Protein AF-A0A5S3V631-F1 (afdb_monomer_lite)

Organism: NCBI:txid43654

Secondary structure (DSSP, 8-state):
--GGGTGGGS-----------HHHHHHHHHTT--HHHHHHHHHHHHHHHHHHHHHHHHHHHHHHHHHHHHHHHHHHHHHH-TTSPPPPPPPPPPP---HHHHHTTSEEEEPP--TTTEEE-PPPEEEEETTTTEEEEE-S-EEPPHHHHHHHHHHHHHHHHHHHHHH-EEEETTEEEESSHHHHHHHT-

Structure (mmCIF, N/CA/C/O backbone):
data_AF-A0A5S3V631-F1
#
_entry.id   AF-A0A5S3V631-F1
#
loop_
_atom_site.group_PDB
_atom_site.id
_atom_site.type_symbol
_atom_site.label_atom_id
_atom_site.label_alt_id
_atom_site.label_comp_id
_atom_site.label_asym_id
_atom_site.label_entity_id
_atom_site.label_seq_id
_atom_site.pdbx_PDB_ins_code
_atom_site.Cartn_x
_atom_site.Cartn_y
_atom_site.Cartn_z
_atom_site.occupancy
_atom_site.B_iso_or_equiv
_atom_site.auth_seq_id
_atom_site.auth_comp_id
_atom_site.auth_asym_id
_atom_site.auth_atom_id
_atom_site.pdbx_PDB_model_num
ATOM 1 N N . MET A 1 1 ? 46.384 35.156 8.968 1.00 44.69 1 MET A N 1
ATOM 2 C CA . MET A 1 1 ? 45.445 34.028 8.832 1.00 44.69 1 MET A CA 1
ATOM 3 C C . MET A 1 1 ? 46.100 32.838 9.489 1.00 44.69 1 MET A C 1
ATOM 5 O O . MET A 1 1 ? 47.142 32.399 9.022 1.00 44.69 1 MET A O 1
ATOM 9 N N . THR A 1 2 ? 45.606 32.463 10.662 1.00 45.22 2 THR A N 1
ATOM 10 C CA . THR A 1 2 ? 46.133 31.349 11.451 1.00 45.22 2 THR A CA 1
ATOM 11 C C . THR A 1 2 ? 45.646 30.030 10.861 1.00 45.22 2 THR A C 1
ATOM 13 O O . THR A 1 2 ? 44.565 29.954 10.282 1.00 45.22 2 THR A O 1
ATOM 16 N N . GLN A 1 3 ? 46.473 28.999 11.001 1.00 50.84 3 GLN A N 1
ATOM 17 C CA . GLN A 1 3 ? 46.284 27.643 10.477 1.00 50.84 3 GLN A CA 1
ATOM 18 C C . GLN A 1 3 ? 44.959 26.991 10.937 1.00 50.84 3 GLN A C 1
ATOM 20 O O . GLN A 1 3 ? 44.434 26.124 10.250 1.00 50.84 3 GLN A O 1
ATOM 25 N N . GLU A 1 4 ? 44.357 27.499 12.017 1.00 52.41 4 GLU A N 1
ATOM 26 C CA . GLU A 1 4 ? 43.028 27.121 12.526 1.00 52.41 4 GLU A CA 1
ATOM 27 C C . GLU A 1 4 ? 41.856 27.531 11.616 1.00 52.41 4 GLU A C 1
ATOM 29 O O . GLU A 1 4 ? 40.762 26.994 11.746 1.00 52.41 4 GLU A O 1
ATOM 34 N N . GLN A 1 5 ? 42.049 28.463 10.675 1.00 47.41 5 GLN A N 1
ATOM 35 C CA . GLN A 1 5 ? 40.988 28.873 9.742 1.00 47.41 5 GLN A CA 1
ATOM 36 C C . GLN A 1 5 ? 40.898 27.978 8.495 1.00 47.41 5 GLN A C 1
ATOM 38 O O . GLN A 1 5 ? 39.965 28.131 7.712 1.00 47.41 5 GLN A O 1
ATOM 43 N N . ILE A 1 6 ? 41.844 27.050 8.305 1.00 49.56 6 ILE A N 1
ATOM 44 C CA . ILE A 1 6 ? 41.872 26.136 7.150 1.00 49.56 6 ILE A CA 1
ATOM 45 C C . ILE A 1 6 ? 41.209 24.786 7.490 1.00 49.56 6 ILE A C 1
ATOM 47 O O . ILE A 1 6 ? 40.642 24.149 6.608 1.00 49.56 6 ILE A O 1
ATOM 51 N N . GLU A 1 7 ? 41.176 24.377 8.763 1.00 46.28 7 GLU A N 1
ATOM 52 C CA . GLU A 1 7 ? 40.581 23.092 9.183 1.00 46.28 7 GLU A CA 1
ATOM 53 C C . GLU A 1 7 ? 39.049 23.121 9.339 1.00 46.28 7 GLU A C 1
ATOM 55 O O . GLU A 1 7 ? 38.418 22.069 9.411 1.00 46.28 7 GLU A O 1
ATOM 60 N N . ALA A 1 8 ? 38.416 24.298 9.323 1.00 41.84 8 ALA A N 1
ATOM 61 C CA . ALA A 1 8 ? 36.963 24.428 9.476 1.00 41.84 8 ALA A CA 1
ATOM 62 C C . ALA A 1 8 ? 36.159 24.262 8.168 1.00 41.84 8 ALA A C 1
ATOM 64 O O . ALA A 1 8 ? 34.934 24.332 8.201 1.00 41.84 8 ALA A O 1
ATOM 65 N N . VAL A 1 9 ? 36.818 24.058 7.019 1.00 46.59 9 VAL A N 1
ATOM 66 C CA . VAL A 1 9 ? 36.159 24.012 5.693 1.00 46.59 9 VAL A CA 1
ATOM 67 C C . VAL A 1 9 ? 35.980 22.578 5.160 1.00 46.59 9 VAL A C 1
ATOM 69 O O . VAL A 1 9 ? 35.339 22.385 4.136 1.00 46.59 9 VAL A O 1
ATOM 72 N N . ILE A 1 10 ? 36.507 21.550 5.841 1.00 48.25 10 ILE A N 1
ATOM 73 C CA . ILE A 1 10 ? 36.592 20.185 5.273 1.00 48.25 10 ILE A CA 1
ATOM 74 C C . ILE A 1 10 ? 35.549 19.201 5.847 1.00 48.25 10 ILE A C 1
ATOM 76 O O . ILE A 1 10 ? 35.359 18.133 5.283 1.00 48.25 10 ILE A O 1
ATOM 80 N N . ASN A 1 11 ? 34.798 19.553 6.896 1.00 47.06 11 ASN A N 1
ATOM 81 C CA . ASN A 1 11 ? 33.836 18.626 7.525 1.00 47.06 11 ASN A CA 1
ATOM 82 C C . ASN A 1 11 ? 32.363 18.838 7.137 1.00 47.06 11 ASN A C 1
ATOM 84 O O . ASN A 1 11 ? 31.486 18.309 7.813 1.00 47.06 11 ASN A O 1
ATOM 88 N N . ASP A 1 12 ? 32.081 19.568 6.058 1.00 45.75 12 ASP A N 1
ATOM 89 C CA . ASP A 1 12 ? 30.721 19.688 5.508 1.00 45.75 12 ASP A CA 1
ATOM 90 C C . ASP A 1 12 ? 30.488 18.652 4.389 1.00 45.75 12 ASP A C 1
ATOM 92 O O . ASP A 1 12 ? 29.903 18.941 3.346 1.00 45.75 12 ASP A O 1
ATOM 96 N N . GLU A 1 13 ? 30.991 17.423 4.580 1.00 45.97 13 GLU A N 1
ATOM 97 C CA . GLU A 1 13 ? 30.418 16.283 3.865 1.00 45.97 13 GLU A CA 1
ATOM 98 C C . GLU A 1 13 ? 28.970 16.161 4.352 1.00 45.97 13 GLU A C 1
ATOM 100 O O . GLU A 1 13 ? 28.758 15.968 5.556 1.00 45.97 13 GLU A O 1
ATOM 105 N N . PRO A 1 14 ? 27.956 16.286 3.473 1.00 41.69 14 PRO A N 1
ATOM 106 C CA . PRO A 1 14 ? 26.590 16.037 3.887 1.00 41.69 14 PRO A CA 1
ATOM 107 C C . PRO A 1 14 ? 26.561 14.607 4.410 1.00 41.69 14 PRO A C 1
ATOM 109 O O . PRO A 1 14 ? 26.836 13.671 3.658 1.00 41.69 14 PRO A O 1
ATOM 112 N N . ALA A 1 15 ? 26.286 14.444 5.707 1.00 47.84 15 ALA A N 1
ATOM 113 C CA . ALA A 1 15 ? 26.089 13.134 6.296 1.00 47.84 15 ALA A CA 1
ATOM 114 C C . ALA A 1 15 ? 25.113 12.387 5.386 1.00 47.84 15 ALA A C 1
ATOM 116 O O . ALA A 1 15 ? 23.966 12.818 5.248 1.00 47.84 15 ALA A O 1
ATOM 117 N N . LEU A 1 16 ? 25.600 11.336 4.713 1.00 46.41 16 LEU A N 1
ATOM 118 C CA . LEU A 1 16 ? 24.784 10.434 3.910 1.00 46.41 16 LEU A CA 1
ATOM 119 C C . LEU A 1 16 ? 23.656 9.986 4.826 1.00 46.41 16 LEU A C 1
ATOM 121 O O . LEU A 1 16 ? 23.876 9.183 5.737 1.00 46.41 16 LEU A O 1
ATOM 125 N N . GLN A 1 17 ? 22.479 10.593 4.659 1.00 58.38 17 GLN A N 1
ATOM 126 C CA . GLN A 1 17 ? 21.343 10.233 5.480 1.00 58.38 17 GLN A CA 1
ATOM 127 C C . GLN A 1 17 ? 21.132 8.737 5.267 1.00 58.38 17 GLN A C 1
ATOM 129 O O . GLN A 1 17 ? 21.134 8.291 4.115 1.00 58.38 17 GLN A O 1
ATOM 134 N N . PRO A 1 18 ? 21.045 7.945 6.348 1.00 71.75 18 PRO A N 1
ATOM 135 C CA . PRO A 1 18 ? 20.894 6.512 6.210 1.00 71.75 18 PRO A CA 1
ATOM 136 C C . PRO A 1 18 ? 19.647 6.252 5.370 1.00 71.75 18 PRO A C 1
ATOM 138 O O . PRO A 1 18 ? 18.554 6.707 5.711 1.00 71.75 18 PRO A O 1
ATOM 141 N N . VAL A 1 19 ? 19.839 5.567 4.244 1.00 84.81 19 VAL A N 1
ATOM 142 C CA . VAL A 1 19 ? 18.759 5.191 3.338 1.00 84.81 19 VAL A CA 1
ATOM 143 C C . VAL A 1 19 ? 17.806 4.290 4.110 1.00 84.81 19 VAL A C 1
ATOM 145 O O . VAL A 1 19 ? 18.171 3.179 4.490 1.00 84.81 19 VAL A O 1
ATOM 148 N N . VAL A 1 20 ? 16.598 4.786 4.371 1.00 91.19 20 VAL A N 1
ATOM 149 C CA . VAL A 1 20 ? 15.561 4.012 5.051 1.00 91.19 20 VAL A CA 1
ATOM 150 C C . VAL A 1 20 ? 14.898 3.109 4.024 1.00 91.19 20 VAL A C 1
ATOM 152 O O . VAL A 1 20 ? 14.422 3.566 2.989 1.00 91.19 20 VAL A O 1
ATOM 155 N N . THR A 1 21 ? 14.859 1.817 4.313 1.00 93.81 21 THR A N 1
ATOM 156 C CA . THR A 1 21 ? 14.255 0.796 3.458 1.00 93.81 21 THR A CA 1
ATOM 157 C C . THR A 1 21 ? 13.073 0.129 4.156 1.00 93.81 21 THR A C 1
ATOM 159 O O . THR A 1 21 ? 12.919 0.198 5.376 1.00 93.81 21 THR A O 1
ATOM 162 N N . TYR A 1 22 ? 12.259 -0.618 3.406 1.00 95.19 22 TYR A N 1
ATOM 163 C CA . TYR A 1 22 ? 11.193 -1.441 3.994 1.00 95.19 22 TYR A CA 1
ATOM 164 C C . TYR A 1 22 ? 11.709 -2.455 5.033 1.00 95.19 22 TYR A C 1
ATOM 166 O O . TYR A 1 22 ? 10.976 -2.832 5.947 1.00 95.19 22 TYR A O 1
ATOM 174 N N . GLN A 1 23 ? 12.980 -2.867 4.952 1.00 94.31 23 GLN A N 1
ATOM 175 C CA . GLN A 1 23 ? 13.585 -3.743 5.959 1.00 94.31 23 GLN A CA 1
ATOM 176 C C . GLN A 1 23 ? 13.728 -3.040 7.319 1.00 94.31 23 GLN A C 1
ATOM 178 O O . GLN A 1 23 ? 13.531 -3.662 8.367 1.00 94.31 23 GLN A O 1
ATOM 183 N N . ASP A 1 24 ? 14.016 -1.740 7.318 1.00 94.19 24 ASP A N 1
ATOM 184 C CA . ASP A 1 24 ? 14.100 -0.930 8.535 1.00 94.19 24 ASP A CA 1
ATOM 185 C C . ASP A 1 24 ? 12.718 -0.746 9.165 1.00 94.19 24 ASP A C 1
ATOM 187 O O . ASP A 1 24 ? 12.566 -0.842 10.386 1.00 94.19 24 ASP A O 1
ATOM 191 N N . VAL A 1 25 ? 11.687 -0.574 8.331 1.00 95.75 25 VAL A N 1
ATOM 192 C CA . VAL A 1 25 ? 10.284 -0.535 8.769 1.00 95.75 25 VAL A CA 1
ATOM 193 C C . VAL A 1 25 ? 9.895 -1.859 9.428 1.00 95.75 25 VAL A C 1
ATOM 195 O O . VAL A 1 25 ? 9.418 -1.861 10.564 1.00 95.75 25 VAL A O 1
ATOM 198 N N . HIS A 1 26 ? 10.177 -2.997 8.784 1.00 95.19 26 HIS A N 1
ATOM 199 C CA . HIS A 1 26 ? 9.940 -4.320 9.370 1.00 95.19 26 HIS A CA 1
ATOM 200 C C . HIS A 1 26 ? 10.687 -4.524 10.687 1.00 95.19 26 HIS A C 1
ATOM 202 O O . HIS A 1 26 ? 10.128 -5.081 11.631 1.00 95.19 26 HIS A O 1
ATOM 208 N N . THR A 1 27 ? 11.924 -4.038 10.780 1.00 95.50 27 THR A N 1
ATOM 209 C CA . THR A 1 27 ? 12.709 -4.102 12.016 1.00 95.50 27 THR A CA 1
ATOM 210 C C . THR A 1 27 ? 12.035 -3.300 13.129 1.00 95.50 27 THR A C 1
ATOM 212 O O . THR A 1 27 ? 11.877 -3.806 14.240 1.00 95.50 27 THR A O 1
ATOM 215 N N . LYS A 1 28 ? 11.547 -2.086 12.842 1.00 95.62 28 LYS A N 1
ATOM 216 C CA . LYS A 1 28 ? 10.808 -1.274 13.823 1.00 95.62 28 LYS A CA 1
ATOM 217 C C . LYS A 1 28 ? 9.492 -1.925 14.258 1.00 95.62 28 LYS A C 1
ATOM 219 O O . LYS A 1 28 ? 9.178 -1.902 15.449 1.00 95.62 28 LYS A O 1
ATOM 224 N N . ILE A 1 29 ? 8.758 -2.539 13.328 1.00 94.06 29 ILE A N 1
ATOM 225 C CA . ILE A 1 29 ? 7.538 -3.306 13.628 1.00 94.06 29 ILE A CA 1
ATOM 226 C C . ILE A 1 29 ? 7.870 -4.492 14.545 1.00 94.06 29 ILE A C 1
ATOM 228 O O . ILE A 1 29 ? 7.239 -4.664 15.588 1.00 94.06 29 ILE A O 1
ATOM 232 N N . ALA A 1 30 ? 8.891 -5.283 14.203 1.00 94.75 30 ALA A N 1
ATOM 233 C CA . ALA A 1 30 ? 9.310 -6.450 14.978 1.00 94.75 30 ALA A CA 1
ATOM 234 C C . ALA A 1 30 ? 9.754 -6.078 16.403 1.00 94.75 30 ALA A C 1
ATOM 236 O O . ALA A 1 30 ? 9.450 -6.791 17.362 1.00 94.75 30 ALA A O 1
ATOM 237 N N . LEU A 1 31 ? 10.419 -4.930 16.548 1.00 96.69 31 LEU A N 1
ATOM 238 C CA . LEU A 1 31 ? 10.845 -4.366 17.829 1.00 96.69 31 LEU A CA 1
ATOM 239 C C . LEU A 1 31 ? 9.733 -3.599 18.569 1.00 96.69 31 LEU A C 1
ATOM 241 O O . LEU A 1 31 ? 9.980 -3.082 19.657 1.00 96.69 31 LEU A O 1
ATOM 245 N N . ARG A 1 32 ? 8.506 -3.556 18.028 1.00 94.44 32 ARG A N 1
ATOM 246 C CA . ARG A 1 32 ? 7.321 -2.922 18.638 1.00 94.44 32 ARG A CA 1
ATOM 247 C C . ARG A 1 32 ? 7.527 -1.444 18.982 1.00 94.44 32 ARG A C 1
ATOM 249 O O . ARG A 1 32 ? 7.095 -0.979 20.038 1.00 94.44 32 ARG A O 1
ATOM 256 N N . HIS A 1 33 ? 8.195 -0.706 18.099 1.00 95.69 33 HIS A N 1
ATOM 257 C CA . HIS A 1 33 ? 8.318 0.744 18.245 1.00 95.69 33 HIS A CA 1
ATOM 258 C C . HIS A 1 33 ? 6.940 1.433 18.246 1.00 95.69 33 HIS A C 1
ATOM 260 O O . HIS A 1 33 ? 5.969 0.876 17.729 1.00 95.69 33 HIS A O 1
ATOM 266 N N . PRO A 1 34 ? 6.837 2.660 18.794 1.00 96.69 34 PRO A N 1
ATOM 267 C CA . PRO A 1 34 ? 5.626 3.464 18.677 1.00 96.69 34 PRO A CA 1
ATOM 268 C C . PRO A 1 34 ? 5.201 3.638 17.215 1.00 96.69 34 PRO A C 1
ATOM 270 O O . PRO A 1 34 ? 6.050 3.874 16.3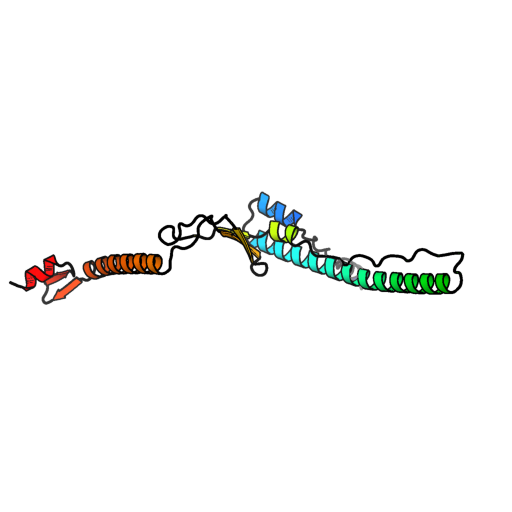53 1.00 96.69 34 PRO A O 1
ATOM 273 N N . GLN A 1 35 ? 3.891 3.599 16.954 1.00 92.25 35 GLN A N 1
ATOM 274 C CA . GLN A 1 35 ? 3.342 3.664 15.594 1.00 92.25 35 GLN A CA 1
ATOM 275 C C . GLN A 1 35 ? 3.820 4.899 14.821 1.00 92.25 35 GLN A C 1
ATOM 277 O O . GLN A 1 35 ? 4.149 4.795 13.647 1.00 92.25 35 GLN A O 1
ATOM 282 N N . THR A 1 36 ? 3.958 6.049 15.487 1.00 94.88 36 THR A N 1
ATOM 283 C CA . THR A 1 36 ? 4.499 7.274 14.879 1.00 94.88 36 THR A CA 1
ATOM 284 C C . THR A 1 36 ? 5.887 7.057 14.269 1.00 94.88 36 THR A C 1
ATOM 286 O O . THR A 1 36 ? 6.113 7.451 13.132 1.00 94.88 36 THR A O 1
ATOM 289 N N . GLN A 1 37 ? 6.786 6.350 14.963 1.00 95.50 37 GLN A N 1
ATOM 290 C CA . GLN A 1 37 ? 8.138 6.067 14.458 1.00 95.50 37 GLN A CA 1
ATOM 291 C C . GLN A 1 37 ? 8.135 5.051 13.309 1.00 95.50 37 GLN A C 1
ATOM 293 O O . GLN A 1 37 ? 9.026 5.071 12.461 1.00 95.50 37 GLN A O 1
ATOM 298 N N . ILE A 1 38 ? 7.168 4.128 13.302 1.00 95.38 38 ILE A N 1
ATOM 299 C CA . ILE A 1 38 ? 6.980 3.170 12.206 1.00 95.38 38 ILE A CA 1
ATOM 300 C C . ILE A 1 38 ? 6.479 3.914 10.964 1.00 95.38 38 ILE A C 1
ATOM 302 O O . ILE A 1 38 ? 7.037 3.724 9.888 1.00 95.38 38 ILE A O 1
ATOM 306 N N . ASN A 1 39 ? 5.498 4.805 11.125 1.00 94.56 39 ASN A N 1
ATOM 307 C CA . ASN A 1 39 ? 4.933 5.601 10.036 1.00 94.56 39 ASN A CA 1
ATOM 308 C C . ASN A 1 39 ? 5.973 6.561 9.441 1.00 94.56 39 ASN A C 1
ATOM 310 O O . ASN A 1 39 ? 6.090 6.646 8.225 1.00 94.56 39 ASN A O 1
ATOM 314 N N . GLU A 1 40 ? 6.782 7.228 10.270 1.00 94.69 40 GLU A N 1
ATOM 315 C CA . GLU A 1 40 ? 7.899 8.062 9.799 1.00 94.69 40 GLU A CA 1
ATOM 316 C C . GLU A 1 40 ? 8.893 7.260 8.948 1.00 94.69 40 GLU A C 1
ATOM 318 O O . GLU A 1 40 ? 9.284 7.695 7.864 1.00 94.69 40 GLU A O 1
ATOM 323 N N . ALA A 1 41 ? 9.271 6.062 9.408 1.00 95.50 41 ALA A N 1
ATOM 324 C CA . ALA A 1 41 ? 10.167 5.187 8.659 1.00 95.50 41 ALA A CA 1
ATOM 325 C C . ALA A 1 41 ? 9.531 4.678 7.357 1.00 95.50 41 ALA A C 1
ATOM 327 O O . ALA A 1 41 ? 10.217 4.588 6.342 1.00 95.50 41 ALA A O 1
ATOM 328 N N . LEU A 1 42 ? 8.231 4.368 7.370 1.00 96.12 42 LEU A N 1
ATOM 329 C CA . LEU A 1 42 ? 7.496 3.942 6.181 1.00 96.12 42 LEU A CA 1
ATOM 330 C C . LEU A 1 42 ? 7.437 5.055 5.133 1.00 96.12 42 LEU A C 1
ATOM 332 O O . LEU A 1 42 ? 7.747 4.807 3.972 1.00 96.12 42 LEU A O 1
ATOM 336 N N . THR A 1 43 ? 7.124 6.285 5.536 1.00 95.88 43 THR A N 1
ATOM 337 C CA . THR A 1 43 ? 7.128 7.447 4.638 1.00 95.88 43 THR A CA 1
ATOM 338 C C . THR A 1 43 ? 8.514 7.685 4.038 1.00 95.88 43 THR A C 1
ATOM 340 O O . THR A 1 43 ? 8.628 7.921 2.837 1.00 95.88 43 THR A O 1
ATOM 343 N N . ALA A 1 44 ? 9.578 7.569 4.840 1.00 95.00 44 ALA A N 1
ATOM 344 C CA . ALA A 1 44 ? 10.949 7.693 4.346 1.00 95.00 44 ALA A CA 1
ATOM 345 C C . ALA A 1 44 ? 11.316 6.578 3.348 1.00 95.00 44 ALA A C 1
ATOM 347 O O . ALA A 1 44 ? 11.915 6.858 2.311 1.00 95.00 44 ALA A O 1
ATOM 348 N N . ALA A 1 45 ? 10.911 5.332 3.618 1.00 95.50 45 ALA A N 1
ATOM 349 C CA . ALA A 1 45 ? 11.127 4.208 2.708 1.00 95.50 45 ALA A CA 1
ATOM 350 C C . ALA A 1 45 ? 10.370 4.370 1.380 1.00 95.50 45 ALA A C 1
ATOM 352 O O . ALA A 1 45 ? 10.929 4.087 0.322 1.00 95.50 45 ALA A O 1
ATOM 353 N N . ILE A 1 46 ? 9.130 4.868 1.423 1.00 95.56 46 ILE A N 1
ATOM 354 C CA . ILE A 1 46 ? 8.329 5.171 0.227 1.00 95.56 46 ILE A CA 1
ATOM 355 C C . ILE A 1 46 ? 8.980 6.286 -0.595 1.00 95.56 46 ILE A C 1
ATOM 357 O O . ILE A 1 46 ? 9.072 6.170 -1.814 1.00 95.56 46 ILE A O 1
ATOM 361 N N . ALA A 1 47 ? 9.462 7.349 0.055 1.00 94.50 47 ALA A N 1
ATOM 362 C CA . ALA A 1 47 ? 10.157 8.434 -0.631 1.00 94.50 47 ALA A CA 1
ATOM 363 C C . ALA A 1 47 ? 11.433 7.934 -1.325 1.00 94.50 47 ALA A C 1
ATOM 365 O O . ALA A 1 47 ? 11.684 8.277 -2.478 1.00 94.50 47 ALA A O 1
ATOM 366 N N . HIS A 1 48 ? 12.206 7.076 -0.654 1.00 93.38 48 HIS A N 1
ATOM 367 C CA . HIS A 1 48 ? 13.392 6.473 -1.250 1.00 93.38 48 HIS A CA 1
ATOM 368 C C . HIS A 1 48 ? 13.057 5.562 -2.442 1.00 93.38 48 HIS A C 1
ATOM 370 O O . HIS A 1 48 ? 13.717 5.648 -3.476 1.00 93.38 48 HIS A O 1
ATOM 376 N N . GLU A 1 49 ? 12.023 4.722 -2.327 1.00 94.81 49 GLU A N 1
ATOM 377 C CA . GLU A 1 49 ? 11.529 3.906 -3.442 1.00 94.81 49 GLU A CA 1
ATOM 378 C C . GLU A 1 49 ? 11.113 4.774 -4.632 1.00 94.81 49 GLU A C 1
ATOM 380 O O . GLU A 1 49 ? 11.440 4.432 -5.765 1.00 94.81 49 GLU A O 1
ATOM 385 N N . GLN A 1 50 ? 10.443 5.904 -4.384 1.00 94.88 50 GLN A N 1
ATOM 386 C CA . GLN A 1 50 ? 10.037 6.820 -5.445 1.00 94.88 50 GLN A CA 1
ATOM 387 C C . GLN A 1 50 ? 11.246 7.420 -6.165 1.00 94.88 50 GLN A C 1
ATOM 389 O O . GLN A 1 50 ? 11.287 7.389 -7.388 1.00 94.88 50 GLN A O 1
ATOM 394 N N . THR A 1 51 ? 12.261 7.889 -5.434 1.00 94.62 51 THR A N 1
ATOM 395 C CA . THR A 1 51 ? 13.503 8.378 -6.056 1.00 94.62 51 THR A CA 1
ATOM 396 C C . THR A 1 51 ? 14.184 7.287 -6.881 1.00 94.62 51 THR A C 1
ATOM 398 O O . THR A 1 51 ? 14.560 7.529 -8.023 1.00 94.62 51 THR A O 1
ATOM 401 N N . ALA A 1 52 ? 14.298 6.069 -6.343 1.00 93.50 52 ALA A N 1
ATOM 402 C CA . ALA A 1 52 ? 14.902 4.953 -7.067 1.00 93.50 52 ALA A CA 1
ATOM 403 C C . ALA A 1 52 ? 14.107 4.575 -8.330 1.00 93.50 52 ALA A C 1
ATOM 405 O O . ALA A 1 52 ? 14.700 4.223 -9.349 1.00 93.50 52 ALA A O 1
ATOM 406 N N . PHE A 1 53 ? 12.775 4.655 -8.273 1.00 95.88 53 PHE A N 1
ATOM 407 C CA . PHE A 1 53 ? 11.903 4.454 -9.425 1.00 95.88 53 PHE A CA 1
ATOM 408 C C . PHE A 1 53 ? 12.090 5.550 -10.476 1.00 95.88 53 PHE A C 1
ATOM 410 O O . PHE A 1 53 ? 12.241 5.225 -11.649 1.00 95.88 53 PHE A O 1
ATOM 417 N N . ASP A 1 54 ? 12.120 6.820 -10.072 1.00 96.00 54 ASP A N 1
ATOM 418 C CA . ASP A 1 54 ? 12.287 7.951 -10.989 1.00 96.00 54 ASP A CA 1
ATOM 419 C C . ASP A 1 54 ? 13.640 7.866 -11.719 1.00 96.00 54 ASP A C 1
ATOM 421 O O . ASP A 1 54 ? 13.698 8.025 -12.941 1.00 96.00 54 ASP A O 1
ATOM 425 N N . ASP A 1 55 ? 14.711 7.519 -10.997 1.00 95.81 55 ASP A N 1
ATOM 426 C CA . ASP A 1 55 ? 16.042 7.282 -11.568 1.00 95.81 55 ASP A CA 1
ATOM 427 C C . ASP A 1 55 ? 16.043 6.081 -12.530 1.00 95.81 55 ASP A C 1
ATOM 429 O O . ASP A 1 55 ? 16.594 6.148 -13.633 1.00 95.81 55 ASP A O 1
ATOM 433 N N . ALA A 1 56 ? 15.408 4.970 -12.141 1.00 95.62 56 ALA A N 1
ATOM 434 C CA . ALA A 1 56 ? 15.282 3.789 -12.993 1.00 95.62 56 ALA A CA 1
ATOM 435 C C . ALA A 1 56 ? 14.473 4.087 -14.262 1.00 95.62 56 ALA A C 1
ATOM 437 O O . ALA A 1 56 ? 14.856 3.656 -15.348 1.00 95.62 56 ALA A O 1
ATOM 438 N N . HIS A 1 57 ? 13.390 4.855 -14.147 1.00 97.44 57 HIS A N 1
ATOM 439 C CA . HIS A 1 57 ? 12.551 5.254 -15.269 1.00 97.44 57 HIS A CA 1
ATOM 440 C C . HIS A 1 57 ? 13.298 6.204 -16.212 1.00 97.44 57 HIS A C 1
ATOM 442 O O . HIS A 1 57 ? 13.258 6.021 -17.426 1.00 97.44 57 HIS A O 1
ATOM 448 N N . ALA A 1 58 ? 14.043 7.180 -15.683 1.00 96.62 58 ALA A N 1
ATOM 449 C CA . ALA A 1 58 ? 14.884 8.056 -16.497 1.00 96.62 58 ALA A CA 1
ATOM 450 C C . ALA A 1 58 ? 15.922 7.261 -17.310 1.00 96.62 58 ALA A C 1
ATOM 452 O O . ALA A 1 58 ? 16.103 7.513 -18.502 1.00 96.62 58 ALA A O 1
ATOM 453 N N . ASN A 1 59 ? 16.552 6.258 -16.693 1.00 96.88 59 ASN A N 1
ATOM 454 C CA . ASN A 1 59 ? 17.480 5.365 -17.385 1.00 96.88 59 ASN A CA 1
ATOM 455 C C . ASN A 1 59 ? 16.776 4.477 -18.422 1.00 96.88 59 ASN A C 1
ATOM 457 O O . ASN A 1 59 ? 17.286 4.319 -19.530 1.00 96.88 59 ASN A O 1
ATOM 461 N N . TRP A 1 60 ? 15.592 3.952 -18.103 1.00 97.81 60 TRP A N 1
ATOM 462 C CA . TRP A 1 60 ? 14.786 3.144 -19.021 1.00 97.81 60 TRP A CA 1
ATOM 463 C C . TRP A 1 60 ? 14.392 3.914 -20.290 1.00 97.81 60 TRP A C 1
ATOM 465 O O . TRP A 1 60 ? 14.446 3.356 -21.384 1.00 97.81 60 TRP A O 1
ATOM 475 N N . VAL A 1 61 ? 14.067 5.207 -20.180 1.00 97.25 61 VAL A N 1
ATOM 476 C CA . VAL A 1 61 ? 13.784 6.061 -21.350 1.00 97.25 61 VAL A CA 1
ATOM 477 C C . VAL A 1 61 ? 14.999 6.149 -22.280 1.00 97.25 61 VAL A C 1
ATOM 479 O O . VAL A 1 61 ? 14.854 6.027 -23.497 1.00 97.25 61 VAL A O 1
ATOM 482 N N . ILE A 1 62 ? 16.200 6.319 -21.719 1.00 96.69 62 ILE A N 1
ATOM 483 C CA . ILE A 1 62 ? 17.451 6.376 -22.491 1.00 96.69 62 ILE A CA 1
ATOM 484 C C . ILE A 1 62 ? 17.732 5.025 -23.162 1.00 96.69 62 ILE A C 1
ATOM 486 O O . ILE A 1 62 ? 18.101 4.975 -24.336 1.00 96.69 62 ILE A O 1
ATOM 490 N N . GLU A 1 63 ? 17.545 3.922 -22.436 1.00 96.81 63 GLU A N 1
ATOM 491 C CA . GLU A 1 63 ? 17.747 2.570 -22.963 1.00 96.81 63 GLU A CA 1
ATOM 492 C C . GLU A 1 63 ? 16.759 2.249 -24.095 1.00 96.81 63 GLU A C 1
ATOM 494 O O . GLU A 1 63 ? 17.165 1.732 -25.136 1.00 96.81 63 GLU A O 1
ATOM 499 N N . CYS A 1 64 ? 15.486 2.634 -23.949 1.00 96.44 64 CYS A N 1
ATOM 500 C CA . CYS A 1 64 ? 14.479 2.521 -25.005 1.00 96.44 64 CYS A CA 1
ATOM 501 C C . CYS A 1 64 ? 14.912 3.227 -26.294 1.00 96.44 64 CYS A C 1
ATOM 503 O O . CYS A 1 64 ? 14.782 2.653 -27.375 1.00 96.44 64 CYS A O 1
ATOM 505 N N . GLU A 1 65 ? 15.447 4.448 -26.202 1.00 96.75 65 GLU A N 1
ATOM 506 C CA . GLU A 1 65 ? 15.925 5.187 -27.375 1.00 96.75 65 GLU A CA 1
ATOM 507 C C . GLU A 1 65 ? 17.085 4.455 -28.068 1.00 96.75 65 GLU A C 1
ATOM 509 O O . GLU A 1 65 ? 17.092 4.302 -29.292 1.00 96.75 65 GLU A O 1
ATOM 514 N N . GLN A 1 66 ? 18.044 3.946 -27.293 1.00 96.50 66 GLN A N 1
ATOM 515 C CA . GLN A 1 66 ? 19.184 3.197 -27.827 1.00 96.50 66 GLN A CA 1
ATOM 516 C C . GLN A 1 66 ? 18.750 1.895 -28.506 1.00 96.50 66 GLN A C 1
ATOM 518 O O . GLN A 1 66 ? 19.220 1.575 -29.602 1.00 96.50 66 GLN A O 1
ATOM 523 N N . VAL A 1 67 ? 17.829 1.152 -27.888 1.00 96.31 67 VAL A N 1
ATOM 524 C CA . VAL A 1 67 ? 17.282 -0.076 -28.472 1.00 96.31 67 VAL A CA 1
ATOM 525 C C . VAL A 1 67 ? 16.473 0.236 -29.728 1.00 96.31 67 VAL A C 1
ATOM 527 O O . VAL A 1 67 ? 16.619 -0.476 -30.718 1.00 96.31 67 VAL A O 1
ATOM 530 N N . GLN A 1 68 ? 15.706 1.329 -29.758 1.00 96.19 68 GLN A N 1
ATOM 531 C CA . GLN A 1 68 ? 14.967 1.734 -30.955 1.00 96.19 68 GLN A CA 1
ATOM 532 C C . GLN A 1 68 ? 15.904 2.038 -32.133 1.00 96.19 68 GLN A C 1
ATOM 534 O O . GLN A 1 68 ? 15.663 1.570 -33.245 1.00 96.19 68 GLN A O 1
ATOM 539 N N . GLN A 1 69 ? 17.024 2.729 -31.896 1.00 96.31 69 GLN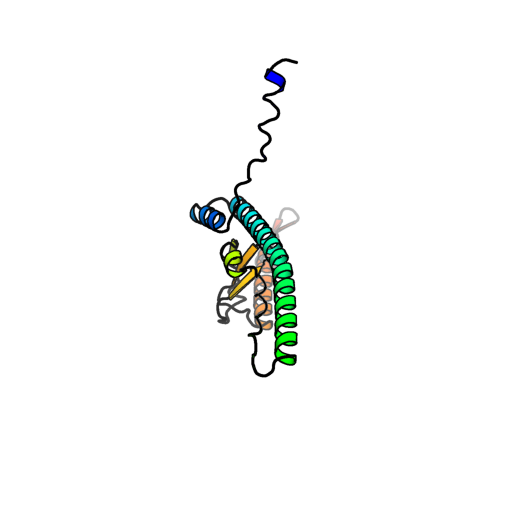 A N 1
ATOM 540 C CA . GLN A 1 69 ? 18.040 2.947 -32.934 1.00 96.31 69 GLN A CA 1
ATOM 541 C C . GLN A 1 69 ? 18.628 1.623 -33.451 1.00 96.31 69 GLN A C 1
ATOM 543 O O . GLN A 1 69 ? 18.877 1.470 -34.650 1.00 96.31 69 GLN A O 1
ATOM 548 N N . ALA A 1 70 ? 18.830 0.642 -32.565 1.00 95.50 70 ALA A N 1
ATOM 549 C CA . ALA A 1 70 ? 19.301 -0.687 -32.947 1.00 95.50 70 ALA A CA 1
ATOM 550 C C . ALA A 1 70 ? 18.250 -1.476 -33.750 1.00 95.50 70 ALA A C 1
ATOM 552 O O 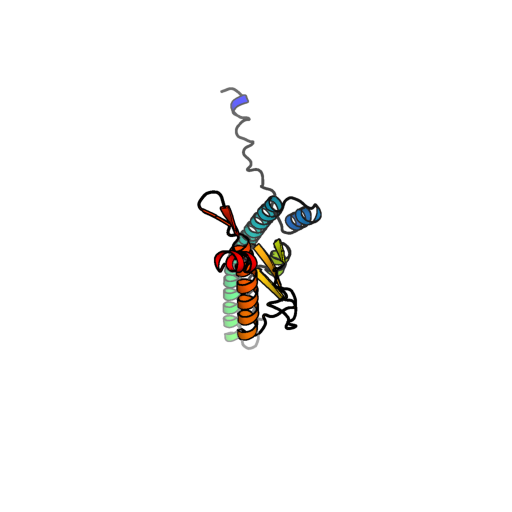. ALA A 1 70 ? 18.612 -2.157 -34.713 1.00 95.50 70 ALA A O 1
ATOM 553 N N . ILE A 1 71 ? 16.963 -1.352 -33.402 1.00 95.88 71 ILE A N 1
ATOM 554 C CA . ILE A 1 71 ? 15.835 -1.909 -34.163 1.00 95.88 71 ILE A CA 1
ATOM 555 C C . ILE A 1 71 ? 15.825 -1.331 -35.581 1.00 95.88 71 ILE A C 1
ATOM 557 O O . ILE A 1 71 ? 15.798 -2.088 -36.552 1.00 95.88 71 ILE A O 1
ATOM 561 N N . ASP A 1 72 ? 15.912 -0.009 -35.720 1.00 96.00 72 ASP A N 1
ATOM 562 C CA . ASP A 1 72 ? 15.871 0.663 -37.022 1.00 96.00 72 ASP A CA 1
ATOM 563 C C . ASP A 1 72 ? 17.065 0.263 -37.906 1.00 96.00 72 ASP A C 1
ATOM 565 O O . ASP A 1 72 ? 16.917 0.011 -39.108 1.00 96.00 72 ASP A O 1
ATOM 569 N N . ALA A 1 73 ? 18.253 0.128 -37.306 1.00 95.12 73 ALA A N 1
ATOM 570 C CA . ALA A 1 73 ? 19.448 -0.352 -37.993 1.00 95.12 73 ALA A CA 1
ATOM 571 C C . ALA A 1 73 ? 19.323 -1.822 -38.434 1.00 95.12 73 ALA A C 1
ATOM 573 O O . ALA A 1 73 ? 19.741 -2.168 -39.544 1.00 95.12 73 ALA A O 1
ATOM 574 N N . ALA A 1 74 ? 18.745 -2.686 -37.593 1.00 94.12 74 ALA A N 1
ATOM 575 C CA . ALA A 1 74 ? 18.490 -4.084 -37.931 1.00 94.12 74 ALA A CA 1
ATOM 576 C C . ALA A 1 74 ? 17.467 -4.205 -39.071 1.00 94.12 74 ALA A C 1
ATOM 578 O O . ALA A 1 74 ? 17.722 -4.926 -40.034 1.00 94.12 74 ALA A O 1
ATOM 579 N N . ASN A 1 75 ? 16.374 -3.439 -39.022 1.00 95.12 75 ASN A N 1
ATOM 580 C CA . ASN A 1 75 ? 15.369 -3.391 -40.087 1.00 95.12 75 ASN A CA 1
ATOM 581 C C . ASN A 1 75 ? 15.978 -2.927 -41.415 1.00 95.12 75 ASN A C 1
ATOM 583 O O . ASN A 1 75 ? 15.867 -3.622 -42.419 1.00 95.12 75 ASN A O 1
ATOM 587 N N . THR A 1 76 ? 16.731 -1.823 -41.400 1.00 95.69 76 THR A N 1
ATOM 588 C CA . THR A 1 76 ? 17.410 -1.301 -42.600 1.00 95.69 76 THR A CA 1
ATOM 589 C C . THR A 1 76 ? 18.363 -2.335 -43.212 1.00 95.69 76 THR A C 1
ATOM 591 O O . THR A 1 76 ? 18.434 -2.495 -44.435 1.00 95.69 76 THR A O 1
ATOM 594 N N . HIS A 1 77 ? 19.105 -3.060 -42.367 1.00 94.38 77 HIS A N 1
ATOM 595 C CA . HIS A 1 77 ? 19.987 -4.131 -42.819 1.00 94.38 77 HIS A CA 1
ATOM 596 C C . HIS A 1 77 ? 19.209 -5.284 -43.454 1.00 94.38 77 HIS A C 1
ATOM 598 O O . HIS A 1 77 ? 19.604 -5.751 -44.521 1.00 94.38 77 HIS A O 1
ATOM 604 N N . ASN A 1 78 ? 18.129 -5.726 -42.813 1.00 94.31 78 ASN A N 1
ATOM 605 C CA . ASN A 1 78 ? 17.308 -6.854 -43.251 1.00 94.31 78 ASN A CA 1
ATOM 606 C C . ASN A 1 78 ? 16.593 -6.563 -44.573 1.00 94.31 78 ASN A C 1
ATOM 608 O O . ASN A 1 78 ? 16.549 -7.430 -45.442 1.00 94.31 78 ASN A O 1
ATOM 612 N N . ASP A 1 79 ? 16.130 -5.327 -44.760 1.00 94.50 79 ASP A N 1
ATOM 613 C CA . ASP A 1 79 ? 15.524 -4.872 -46.013 1.00 94.50 79 ASP A CA 1
ATOM 614 C C . ASP A 1 79 ? 16.538 -4.854 -47.170 1.00 94.50 79 ASP A C 1
ATOM 616 O O . ASP A 1 79 ? 16.199 -5.152 -48.315 1.00 94.50 79 ASP A O 1
ATOM 620 N N . THR A 1 80 ? 17.802 -4.527 -46.874 1.00 94.88 80 THR A N 1
ATOM 621 C CA . THR A 1 80 ? 18.883 -4.459 -47.874 1.00 94.88 80 THR A CA 1
ATOM 622 C C . THR A 1 80 ? 19.526 -5.827 -48.139 1.00 94.88 80 THR A C 1
ATOM 624 O O . THR A 1 80 ? 20.042 -6.059 -49.232 1.00 94.88 80 THR A O 1
ATOM 627 N N . ASN A 1 81 ? 19.493 -6.746 -47.165 1.00 93.00 81 ASN A N 1
ATOM 628 C CA . ASN A 1 81 ? 20.167 -8.048 -47.215 1.00 93.00 81 ASN A CA 1
ATOM 629 C C . ASN A 1 81 ? 19.203 -9.189 -46.832 1.00 93.00 81 ASN A C 1
ATOM 631 O O . ASN A 1 81 ? 19.312 -9.747 -45.739 1.00 93.00 81 ASN A O 1
ATOM 635 N N . PRO A 1 82 ? 18.288 -9.594 -47.735 1.00 88.56 82 PRO A N 1
ATOM 636 C CA . PRO A 1 82 ? 17.281 -10.620 -47.437 1.00 88.56 82 PRO A CA 1
ATOM 637 C C . PRO A 1 82 ? 17.861 -12.006 -47.108 1.00 88.56 82 PRO A C 1
ATOM 639 O O . PRO A 1 82 ? 17.197 -12.820 -46.473 1.00 88.56 82 PRO A O 1
ATOM 642 N N . GLU A 1 83 ? 19.089 -12.282 -47.550 1.00 92.25 83 GLU A N 1
ATOM 643 C CA . GLU A 1 83 ? 19.803 -13.550 -47.335 1.00 92.25 83 GLU A CA 1
ATOM 644 C C . GLU A 1 83 ? 20.541 -13.590 -45.977 1.00 92.25 83 GLU A C 1
ATOM 646 O O . GLU A 1 83 ? 20.918 -14.664 -45.514 1.00 92.25 83 GLU A O 1
ATOM 651 N N . GLU A 1 84 ? 20.743 -12.438 -45.318 1.00 91.00 84 GLU A N 1
ATOM 652 C CA . GLU A 1 84 ? 21.496 -12.320 -44.060 1.00 91.00 84 GLU A CA 1
ATOM 653 C C . GLU A 1 84 ? 20.743 -11.438 -43.053 1.00 91.00 84 GLU A C 1
ATOM 655 O O . GLU A 1 84 ? 21.037 -10.258 -42.845 1.00 91.00 84 GLU A O 1
ATOM 660 N N . LEU A 1 85 ? 19.733 -12.029 -42.416 1.00 91.31 85 LEU A N 1
ATOM 661 C CA . LEU A 1 85 ? 18.900 -11.334 -41.441 1.00 91.31 85 LEU A CA 1
ATOM 662 C C . LEU A 1 85 ? 19.619 -11.173 -40.095 1.00 91.31 85 LEU A C 1
ATOM 664 O O . LEU A 1 85 ? 20.081 -12.141 -39.487 1.00 91.31 85 LEU A O 1
ATOM 668 N N . LYS A 1 86 ? 19.641 -9.942 -39.588 1.00 91.56 86 LYS A N 1
ATOM 669 C CA . LYS A 1 86 ? 20.009 -9.602 -38.217 1.00 91.56 86 LYS A CA 1
ATOM 670 C C . LYS A 1 86 ? 18.803 -9.735 -37.284 1.00 91.56 86 LYS A C 1
ATOM 672 O O . LYS A 1 86 ? 17.693 -9.352 -37.665 1.00 91.56 86 LYS A O 1
ATOM 677 N N . PRO A 1 87 ? 19.010 -10.233 -36.054 1.00 92.75 87 PRO A N 1
ATOM 678 C CA . PRO A 1 87 ? 17.957 -10.275 -35.050 1.00 92.75 87 PRO A CA 1
ATOM 679 C C . PRO A 1 87 ? 17.539 -8.854 -34.656 1.00 92.75 87 PRO A C 1
ATOM 681 O O . PRO A 1 87 ? 18.386 -7.975 -34.490 1.00 92.75 87 PRO A O 1
ATOM 684 N N . ILE A 1 88 ? 16.232 -8.649 -34.498 1.00 93.00 88 ILE A N 1
ATOM 685 C CA . ILE A 1 88 ? 15.662 -7.393 -34.008 1.00 93.00 88 ILE A CA 1
ATOM 686 C C . ILE A 1 88 ? 15.630 -7.471 -32.474 1.00 93.00 88 ILE A C 1
ATOM 688 O O . ILE A 1 88 ? 15.036 -8.415 -31.949 1.00 93.00 88 ILE A O 1
ATOM 692 N N . PRO A 1 89 ? 16.286 -6.546 -31.752 1.00 93.12 89 PRO A N 1
ATOM 693 C CA . PRO A 1 89 ? 16.258 -6.543 -30.294 1.00 93.12 89 PRO A CA 1
ATOM 694 C C . PRO A 1 89 ? 14.876 -6.136 -29.760 1.00 93.12 89 PRO A C 1
ATOM 696 O O . PRO A 1 89 ? 14.133 -5.408 -30.417 1.00 93.12 89 PRO A O 1
ATOM 699 N N . GLU A 1 90 ? 14.537 -6.606 -28.561 1.00 94.00 90 GLU A N 1
ATOM 700 C CA . GLU A 1 90 ? 13.297 -6.245 -27.864 1.00 94.00 90 GLU A CA 1
ATOM 701 C C . GLU A 1 90 ? 13.499 -4.993 -27.008 1.00 94.00 90 GLU A C 1
ATOM 703 O O . GLU A 1 90 ? 14.577 -4.793 -26.445 1.00 94.00 90 GLU A O 1
ATOM 708 N N . LEU A 1 91 ? 12.456 -4.166 -26.890 1.00 93.62 91 LEU A N 1
ATOM 709 C CA . LEU A 1 91 ? 12.469 -3.006 -25.998 1.00 93.62 91 LEU A CA 1
ATOM 710 C C . LEU A 1 91 ? 12.583 -3.449 -24.528 1.00 93.62 91 LEU A C 1
ATOM 712 O O . LEU A 1 91 ? 11.965 -4.446 -24.144 1.00 93.62 91 LEU A O 1
ATOM 716 N N . PRO A 1 92 ? 13.336 -2.708 -23.696 1.00 95.25 92 PRO A N 1
ATOM 717 C CA . PRO A 1 92 ? 13.469 -3.027 -22.282 1.00 95.25 92 PRO A CA 1
ATOM 718 C C . PRO A 1 92 ? 12.126 -2.854 -21.559 1.00 95.25 92 PRO A C 1
ATOM 720 O O . PRO A 1 92 ? 11.314 -1.993 -21.907 1.00 95.25 92 PRO A O 1
ATOM 723 N N . ALA A 1 93 ? 11.890 -3.666 -20.529 1.00 94.75 93 ALA A N 1
ATOM 724 C CA . ALA A 1 93 ? 10.677 -3.578 -19.722 1.00 94.75 93 ALA A CA 1
ATOM 725 C C . ALA A 1 93 ? 10.677 -2.310 -18.856 1.00 94.75 93 ALA A C 1
ATOM 727 O O . ALA A 1 93 ? 11.700 -1.958 -18.268 1.00 94.75 93 ALA A O 1
ATOM 728 N N . GLU A 1 94 ? 9.519 -1.656 -18.757 1.00 94.06 94 GLU A N 1
ATOM 729 C CA . GLU A 1 94 ? 9.347 -0.483 -17.900 1.00 94.06 94 GLU A CA 1
ATOM 730 C C . GLU A 1 94 ? 9.558 -0.869 -16.424 1.00 94.06 94 GLU A C 1
ATOM 732 O O . GLU A 1 94 ? 9.049 -1.910 -15.983 1.00 94.06 94 GLU A O 1
ATOM 737 N N . PRO A 1 95 ? 10.308 -0.074 -15.640 1.00 95.44 95 PRO A N 1
ATOM 738 C CA . PRO A 1 95 ? 10.402 -0.288 -14.203 1.00 95.44 95 PRO A CA 1
ATOM 739 C C . PRO A 1 95 ? 9.024 -0.117 -13.554 1.00 95.44 95 PRO A C 1
ATOM 741 O O . PRO A 1 95 ? 8.206 0.678 -14.002 1.00 95.44 95 PRO A O 1
ATOM 744 N N . VAL A 1 96 ? 8.754 -0.857 -12.475 1.00 94.88 96 VAL A N 1
ATOM 745 C CA . VAL A 1 96 ? 7.463 -0.822 -11.769 1.00 94.88 96 VAL A CA 1
ATOM 746 C C . VAL A 1 96 ? 7.693 -0.797 -10.262 1.00 94.88 96 VAL A C 1
ATOM 748 O O . VAL A 1 96 ? 8.568 -1.492 -9.745 1.00 94.88 96 VAL A O 1
ATOM 751 N N . ILE A 1 97 ? 6.879 -0.014 -9.552 1.00 93.62 97 ILE A N 1
ATOM 752 C CA . ILE A 1 97 ? 6.846 0.016 -8.086 1.00 93.62 97 ILE A CA 1
ATOM 753 C C . ILE A 1 97 ? 6.167 -1.249 -7.547 1.00 93.62 97 ILE A C 1
ATOM 755 O O . ILE A 1 97 ? 5.035 -1.571 -7.917 1.00 93.62 97 ILE A O 1
ATOM 759 N N . ASP A 1 98 ? 6.820 -1.930 -6.604 1.00 93.25 98 ASP A N 1
ATOM 760 C CA . ASP A 1 98 ? 6.251 -3.096 -5.927 1.00 93.25 98 ASP A CA 1
ATOM 761 C C . ASP A 1 98 ? 5.298 -2.670 -4.797 1.00 93.25 98 ASP A C 1
ATOM 763 O O . ASP A 1 98 ? 5.649 -2.576 -3.615 1.00 93.25 98 ASP A O 1
ATOM 767 N N . LEU A 1 99 ? 4.034 -2.448 -5.167 1.00 93.06 99 LEU A N 1
ATOM 768 C CA . LEU A 1 99 ? 2.981 -2.111 -4.209 1.00 93.06 99 LEU A CA 1
ATOM 769 C C . LEU A 1 99 ? 2.730 -3.216 -3.175 1.00 93.06 99 LEU A C 1
ATOM 771 O O . LEU A 1 99 ? 2.254 -2.911 -2.082 1.00 93.06 99 LEU A O 1
ATOM 775 N N . ALA A 1 100 ? 3.033 -4.485 -3.472 1.00 93.69 100 ALA A N 1
ATOM 776 C CA . ALA A 1 100 ? 2.852 -5.562 -2.501 1.00 93.69 100 ALA A CA 1
ATOM 777 C C . ALA A 1 100 ? 3.862 -5.428 -1.357 1.00 93.69 100 ALA A C 1
ATOM 779 O O . ALA A 1 100 ? 3.487 -5.539 -0.186 1.00 93.69 100 ALA A O 1
ATOM 780 N N . ARG A 1 101 ? 5.120 -5.105 -1.683 1.00 92.25 101 ARG A N 1
ATOM 781 C CA . ARG A 1 101 ? 6.161 -4.821 -0.690 1.00 92.25 101 ARG A CA 1
ATOM 782 C C . ARG A 1 101 ? 5.815 -3.604 0.165 1.00 92.25 101 ARG A C 1
ATOM 784 O O . ARG A 1 101 ? 5.947 -3.671 1.384 1.00 92.25 101 ARG A O 1
ATOM 791 N N . ARG A 1 102 ? 5.308 -2.534 -0.454 1.00 93.75 102 ARG A N 1
ATOM 792 C CA . ARG A 1 102 ? 4.846 -1.329 0.253 1.00 93.75 102 ARG A CA 1
ATOM 793 C C . ARG A 1 102 ? 3.699 -1.635 1.224 1.00 93.75 102 ARG A C 1
ATOM 795 O O . ARG A 1 102 ? 3.782 -1.315 2.410 1.00 93.75 102 ARG A O 1
ATOM 802 N N . ARG A 1 103 ? 2.646 -2.300 0.738 1.00 95.06 103 ARG A N 1
ATOM 803 C CA . ARG A 1 103 ? 1.431 -2.626 1.509 1.00 95.06 103 ARG A CA 1
ATOM 804 C C . ARG A 1 103 ? 1.677 -3.615 2.647 1.00 95.06 103 ARG A C 1
ATOM 806 O O . ARG A 1 103 ? 0.928 -3.614 3.620 1.00 95.06 103 ARG A O 1
ATOM 813 N N . ALA A 1 104 ? 2.735 -4.425 2.576 1.00 93.88 104 ALA A N 1
ATOM 814 C CA . ALA A 1 104 ? 3.134 -5.320 3.664 1.00 93.88 104 ALA A CA 1
ATOM 815 C C . ALA A 1 104 ? 3.578 -4.578 4.941 1.00 93.88 104 ALA A C 1
ATOM 817 O O . ALA A 1 104 ? 3.626 -5.180 6.015 1.00 93.88 104 ALA A O 1
ATOM 818 N N . CYS A 1 105 ? 3.901 -3.285 4.836 1.00 94.31 105 CYS A N 1
ATOM 819 C CA . CYS A 1 105 ? 4.316 -2.446 5.957 1.00 94.31 105 CYS A CA 1
ATOM 820 C C . CYS A 1 105 ? 3.204 -1.530 6.498 1.00 94.31 105 CYS A C 1
ATOM 822 O O . CYS A 1 105 ? 3.465 -0.774 7.433 1.00 94.31 105 CYS A O 1
ATOM 824 N N . TYR A 1 106 ? 1.998 -1.565 5.923 1.00 95.69 106 TYR A N 1
ATOM 825 C CA . TYR A 1 106 ? 0.902 -0.681 6.325 1.00 95.69 106 TYR A CA 1
ATOM 826 C C . TYR A 1 106 ? 0.437 -0.950 7.753 1.00 95.69 106 TYR A C 1
ATOM 828 O O . TYR A 1 106 ? 0.527 -2.068 8.271 1.00 95.69 106 TYR A O 1
ATOM 836 N N . GLN A 1 107 ? -0.097 0.093 8.387 1.00 93.88 107 GLN A N 1
ATOM 837 C CA . GLN A 1 107 ? -0.768 -0.048 9.669 1.00 93.88 107 GLN A CA 1
ATOM 838 C C . GLN A 1 107 ? -2.013 -0.917 9.485 1.00 93.88 107 GLN A C 1
ATOM 840 O O . GLN A 1 107 ? -2.816 -0.686 8.588 1.00 93.88 107 GLN A O 1
ATOM 845 N N . VAL A 1 108 ? -2.185 -1.918 10.342 1.00 93.69 108 VAL A N 1
ATOM 846 C CA . VAL A 1 108 ? -3.343 -2.812 10.278 1.00 93.69 108 VAL A CA 1
ATOM 847 C C . VAL A 1 108 ? -4.436 -2.289 11.197 1.00 93.69 108 VAL A C 1
ATOM 849 O O . VAL A 1 108 ? -4.237 -2.198 12.409 1.00 93.69 108 VAL A O 1
ATOM 852 N N . GLU A 1 109 ? -5.606 -2.007 10.631 1.00 93.69 109 GLU A N 1
ATOM 853 C CA . GLU A 1 109 ? -6.802 -1.650 11.388 1.00 93.69 109 GLU A CA 1
ATOM 854 C C . GLU A 1 109 ? -7.912 -2.668 11.156 1.00 93.69 109 GLU A C 1
ATOM 856 O O . GLU A 1 109 ? -8.241 -3.029 10.028 1.00 93.69 109 GLU A O 1
ATOM 861 N N . TYR A 1 110 ? -8.510 -3.137 12.248 1.00 90.94 110 TYR A N 1
ATOM 862 C CA . TYR A 1 110 ? -9.642 -4.051 12.190 1.00 90.94 110 TYR A CA 1
ATOM 863 C C . TYR A 1 110 ? -10.930 -3.249 12.235 1.00 90.94 110 TYR A C 1
ATOM 865 O O . TYR A 1 110 ? -11.203 -2.544 13.208 1.00 90.94 110 TYR A O 1
ATOM 873 N N . VAL A 1 111 ? -11.735 -3.379 11.187 1.00 87.44 111 VAL A N 1
ATOM 874 C CA . VAL A 1 111 ? -13.000 -2.659 11.094 1.00 87.44 111 VAL A CA 1
ATOM 875 C C . VAL A 1 111 ? -13.982 -3.265 12.088 1.00 87.44 111 VAL A C 1
ATOM 877 O O . VAL A 1 111 ? -14.353 -4.437 11.987 1.00 87.44 111 VAL A O 1
ATOM 880 N N . THR A 1 112 ? -14.402 -2.460 13.063 1.00 82.06 112 THR A N 1
ATOM 881 C CA . THR A 1 112 ? -15.434 -2.853 14.018 1.00 82.06 112 THR A CA 1
ATOM 882 C C . THR A 1 112 ? -16.791 -2.833 13.330 1.00 82.06 112 THR A C 1
ATOM 884 O O . THR A 1 112 ? -17.218 -1.834 12.754 1.00 82.06 112 THR A O 1
ATOM 887 N N . VAL A 1 113 ? -17.475 -3.972 13.376 1.00 80.31 113 VAL A N 1
ATOM 888 C CA . VAL A 1 113 ? -18.813 -4.140 12.810 1.00 80.31 113 VAL A CA 1
ATOM 889 C C . VAL A 1 113 ? -19.812 -4.358 13.931 1.00 80.31 113 VAL A C 1
ATOM 891 O O . VAL A 1 113 ? -19.535 -5.036 14.922 1.00 80.31 113 VAL A O 1
ATOM 894 N N . ASP A 1 114 ? -20.989 -3.768 13.778 1.00 81.62 114 ASP A N 1
ATOM 895 C CA . ASP A 1 114 ? -22.098 -4.022 14.678 1.00 81.62 114 ASP A CA 1
ATOM 896 C C . ASP A 1 114 ? -22.768 -5.336 14.285 1.00 81.62 114 ASP A C 1
ATOM 898 O O . ASP A 1 114 ? -23.536 -5.379 13.329 1.00 81.62 114 ASP A O 1
ATOM 902 N N . LEU A 1 115 ? -22.493 -6.397 15.042 1.00 77.50 115 LEU A N 1
ATOM 903 C CA . LEU A 1 115 ? -23.009 -7.745 14.784 1.00 77.50 115 LEU A CA 1
ATOM 904 C C . LEU A 1 115 ? -24.544 -7.838 14.801 1.00 77.50 115 LEU A C 1
ATOM 906 O O . LEU A 1 115 ? -25.099 -8.796 14.279 1.00 77.50 115 LEU A O 1
ATOM 910 N N . ALA A 1 116 ? -25.256 -6.876 15.399 1.00 74.06 116 ALA A N 1
ATOM 911 C CA . ALA A 1 116 ? -26.720 -6.843 15.313 1.00 74.06 116 ALA A CA 1
ATOM 912 C C . ALA A 1 116 ? -27.214 -6.259 13.977 1.00 74.06 116 ALA A C 1
ATOM 914 O O . ALA A 1 116 ? -28.383 -6.409 13.621 1.00 74.06 116 ALA A O 1
ATOM 915 N N . LEU A 1 117 ? -26.332 -5.552 13.267 1.00 76.94 117 LEU A N 1
ATOM 916 C CA . LEU A 1 117 ? -26.561 -4.956 11.955 1.00 76.94 117 LEU A CA 1
ATOM 917 C C . LEU A 1 117 ? -25.836 -5.716 10.834 1.00 76.94 117 LEU A C 1
ATOM 919 O O . LEU A 1 117 ? -26.137 -5.459 9.671 1.00 76.94 117 LEU A O 1
ATOM 923 N N . THR A 1 118 ? -24.932 -6.649 11.152 1.00 73.31 118 THR A N 1
ATOM 924 C CA . THR A 1 118 ? -24.166 -7.447 10.186 1.00 73.31 118 THR A CA 1
ATOM 925 C C . THR A 1 118 ? -24.168 -8.935 10.560 1.00 73.31 118 THR A C 1
ATOM 927 O O . THR A 1 118 ? -23.762 -9.298 11.659 1.00 73.31 118 THR A O 1
ATOM 930 N N . THR A 1 119 ? -24.598 -9.824 9.656 1.00 65.31 119 THR A N 1
ATOM 931 C CA . THR A 1 119 ? -24.577 -11.286 9.907 1.00 65.31 119 THR A CA 1
ATOM 932 C C . THR A 1 119 ? -24.375 -12.169 8.678 1.00 65.31 119 THR A C 1
ATOM 934 O O . THR A 1 119 ? -24.221 -13.377 8.848 1.00 65.31 119 THR A O 1
ATOM 937 N N . GLU A 1 120 ? -24.428 -11.652 7.447 1.00 60.25 120 GLU A N 1
ATOM 938 C CA . GLU A 1 120 ? -24.270 -12.523 6.273 1.00 60.25 120 GLU A CA 1
ATOM 939 C C . GLU A 1 120 ? -22.794 -12.879 6.048 1.00 60.25 120 GLU A C 1
ATOM 941 O O . GLU A 1 120 ? -21.901 -12.052 6.228 1.00 60.25 120 GLU A O 1
ATOM 946 N N . ALA A 1 121 ? -22.514 -14.143 5.722 1.00 66.12 121 ALA A N 1
ATOM 947 C CA . ALA A 1 121 ? -21.153 -14.658 5.618 1.00 66.12 121 ALA A CA 1
ATOM 948 C C . ALA A 1 121 ? -20.522 -14.272 4.272 1.00 66.12 121 ALA A C 1
ATOM 950 O O . ALA A 1 121 ? -20.505 -15.060 3.328 1.00 66.12 121 ALA A O 1
ATOM 951 N N . ALA A 1 122 ? -19.979 -13.060 4.193 1.00 71.69 122 ALA A N 1
ATOM 952 C CA . ALA A 1 122 ? -19.044 -12.679 3.142 1.00 71.69 122 ALA A CA 1
ATOM 953 C C . ALA A 1 122 ? -17.619 -13.131 3.515 1.00 71.69 122 ALA A C 1
ATOM 955 O O . ALA A 1 122 ? -17.283 -13.173 4.701 1.00 71.69 122 ALA A O 1
ATOM 956 N N . PRO A 1 123 ? -16.747 -13.462 2.546 1.00 81.56 123 PRO A N 1
ATOM 957 C CA . PRO A 1 123 ? -15.347 -13.729 2.848 1.00 81.56 123 PRO A CA 1
ATOM 958 C C . PRO A 1 123 ? -14.688 -12.485 3.459 1.00 81.56 123 PRO A C 1
ATOM 960 O O . PRO A 1 123 ? -14.963 -11.355 3.049 1.00 81.56 123 PRO A O 1
ATOM 963 N N . ALA A 1 124 ? -13.796 -12.699 4.431 1.00 85.44 124 ALA A N 1
ATOM 964 C CA . ALA A 1 124 ? -12.973 -11.622 4.969 1.00 85.44 124 ALA A CA 1
ATOM 965 C C . ALA A 1 124 ? -12.194 -10.954 3.828 1.00 85.44 124 ALA A C 1
ATOM 967 O O . ALA A 1 124 ? -11.658 -11.633 2.948 1.00 85.44 124 ALA A O 1
ATOM 968 N N . LYS A 1 125 ? -12.134 -9.624 3.850 1.00 89.44 125 LYS A N 1
ATOM 969 C CA . LYS A 1 125 ? -11.450 -8.836 2.823 1.00 89.44 125 LYS A CA 1
ATOM 970 C C . LYS A 1 125 ? -10.536 -7.806 3.461 1.00 89.44 125 LYS A C 1
ATOM 972 O O . LYS A 1 125 ? -10.833 -7.282 4.533 1.00 89.44 125 LYS A O 1
ATOM 977 N N . VAL A 1 126 ? -9.447 -7.504 2.767 1.00 92.88 126 VAL A N 1
ATOM 978 C CA . VAL A 1 126 ? -8.535 -6.419 3.126 1.00 92.88 126 VAL A CA 1
ATOM 979 C C . VAL A 1 126 ? -8.709 -5.310 2.101 1.00 92.88 126 VAL A C 1
ATOM 981 O O . VAL A 1 126 ? -8.671 -5.568 0.898 1.00 92.88 126 VAL A O 1
ATOM 984 N N . VAL A 1 127 ? -8.947 -4.095 2.581 1.00 94.12 127 VAL A N 1
ATOM 985 C CA . VAL A 1 127 ? -9.018 -2.885 1.759 1.00 94.12 127 VAL A CA 1
ATOM 986 C C . VAL A 1 127 ? -7.814 -2.024 2.113 1.00 94.12 127 VAL A C 1
ATOM 988 O O . VAL A 1 127 ? -7.571 -1.768 3.288 1.00 94.12 127 VAL A O 1
ATOM 991 N N . TYR A 1 128 ? -7.047 -1.612 1.108 1.00 95.19 128 TYR A N 1
ATOM 992 C CA . TYR A 1 128 ? -5.859 -0.785 1.298 1.00 95.19 128 TYR A CA 1
ATOM 993 C C . TYR A 1 128 ? -6.201 0.677 1.032 1.00 95.19 128 TYR A C 1
ATOM 995 O O . TYR A 1 128 ? -6.775 0.993 -0.010 1.00 95.19 128 TYR A O 1
ATOM 1003 N N . ASP A 1 129 ? -5.837 1.541 1.971 1.00 95.56 129 ASP A N 1
ATOM 1004 C CA . ASP A 1 129 ? -5.793 2.985 1.797 1.00 95.56 129 ASP A CA 1
ATOM 1005 C C . ASP A 1 129 ? -4.322 3.387 1.653 1.00 95.56 129 ASP A C 1
ATOM 1007 O O . ASP A 1 129 ? -3.574 3.451 2.634 1.00 95.56 129 ASP A O 1
ATOM 1011 N N . ASP A 1 130 ? -3.892 3.574 0.404 1.00 92.50 130 ASP A N 1
ATOM 1012 C CA . ASP A 1 130 ? -2.500 3.883 0.077 1.00 92.50 130 ASP A CA 1
ATOM 1013 C C . ASP A 1 130 ? -2.123 5.335 0.455 1.00 92.50 130 ASP A C 1
ATOM 1015 O O . ASP A 1 130 ? -0.935 5.630 0.588 1.00 92.50 130 ASP A O 1
ATOM 1019 N N . GLU A 1 131 ? -3.100 6.231 0.664 1.00 92.31 131 GLU A N 1
ATOM 1020 C CA . GLU A 1 131 ? -2.862 7.610 1.121 1.00 92.31 131 GLU A CA 1
ATOM 1021 C C . GLU A 1 131 ? -2.669 7.659 2.640 1.00 92.31 131 GLU A C 1
ATOM 1023 O O . GLU A 1 131 ? -1.736 8.294 3.134 1.00 92.31 131 GLU A O 1
ATOM 1028 N N . ALA A 1 132 ? -3.525 6.956 3.385 1.00 92.69 132 ALA A N 1
ATOM 1029 C CA . ALA A 1 132 ? -3.422 6.857 4.839 1.00 92.69 132 ALA A CA 1
ATOM 1030 C C . ALA A 1 132 ? -2.355 5.850 5.305 1.00 92.69 132 ALA A C 1
ATOM 1032 O O . ALA A 1 132 ? -1.978 5.865 6.478 1.00 92.69 132 ALA A O 1
ATOM 1033 N N . LEU A 1 133 ? -1.858 4.992 4.403 1.00 94.62 133 LEU A N 1
ATOM 1034 C CA . LEU A 1 133 ? -0.938 3.880 4.684 1.00 94.62 133 LEU A CA 1
ATOM 1035 C C . LEU A 1 133 ? -1.540 2.842 5.647 1.00 94.62 133 LEU A C 1
ATOM 1037 O O . LEU A 1 133 ? -0.859 2.313 6.534 1.00 94.62 133 LEU A O 1
ATOM 1041 N N . ILE A 1 134 ? -2.833 2.551 5.466 1.00 94.94 134 ILE A N 1
ATOM 1042 C CA . ILE A 1 134 ? -3.615 1.658 6.328 1.00 94.94 134 ILE A CA 1
ATOM 1043 C C . ILE A 1 134 ? -4.165 0.479 5.521 1.00 94.94 134 ILE A C 1
ATOM 1045 O O . ILE A 1 134 ? -4.687 0.623 4.417 1.00 94.94 134 ILE A O 1
ATOM 1049 N N . ALA A 1 135 ? -4.075 -0.713 6.101 1.00 95.88 135 ALA A N 1
ATOM 1050 C CA . ALA A 1 135 ? -4.772 -1.907 5.657 1.00 95.88 135 ALA A CA 1
ATOM 1051 C C . ALA A 1 135 ? -5.980 -2.155 6.572 1.00 95.88 135 ALA A C 1
ATOM 1053 O O . ALA A 1 135 ? -5.833 -2.545 7.734 1.00 95.88 135 ALA A O 1
ATOM 1054 N N . TYR A 1 136 ? -7.182 -1.955 6.037 1.00 94.56 136 TYR A N 1
ATOM 1055 C CA . TYR A 1 136 ? -8.443 -2.221 6.718 1.00 94.56 136 TYR A CA 1
ATOM 1056 C C . TYR A 1 136 ? -8.836 -3.687 6.565 1.00 94.56 136 TYR A C 1
ATOM 1058 O O . TYR A 1 136 ? -9.223 -4.148 5.489 1.00 94.56 136 TYR A O 1
ATOM 1066 N N . HIS A 1 137 ? -8.764 -4.428 7.664 1.00 92.50 137 HIS A N 1
ATOM 1067 C CA . HIS A 1 137 ? -9.211 -5.808 7.747 1.00 92.50 137 HIS A CA 1
ATOM 1068 C C . HIS A 1 137 ? -10.698 -5.833 8.091 1.00 92.50 137 HIS A C 1
ATOM 1070 O O . HIS A 1 137 ? -11.099 -5.587 9.233 1.00 92.50 137 HIS A O 1
ATOM 1076 N N . HIS A 1 138 ? -11.522 -6.150 7.096 1.00 87.75 138 HIS A N 1
ATOM 1077 C CA . HIS A 1 138 ? -12.947 -6.350 7.295 1.00 87.75 138 HIS A CA 1
ATOM 1078 C C . HIS A 1 138 ? -13.212 -7.794 7.734 1.00 87.75 138 HIS A C 1
ATOM 1080 O O . HIS A 1 138 ? -12.766 -8.733 7.059 1.00 87.75 138 HIS A O 1
ATOM 1086 N N . PRO A 1 139 ? -13.954 -7.994 8.836 1.00 84.50 139 PRO A N 1
ATOM 1087 C CA . PRO A 1 139 ? -14.373 -9.325 9.244 1.00 84.50 139 PRO A CA 1
ATOM 1088 C C . PRO A 1 139 ? -15.314 -9.940 8.200 1.00 84.50 139 PRO A C 1
ATOM 1090 O O . PRO A 1 139 ? -15.884 -9.247 7.357 1.00 84.50 139 PRO A O 1
ATOM 1093 N N . ALA A 1 140 ? -15.478 -11.260 8.276 1.00 83.44 140 ALA A N 1
ATOM 1094 C CA . ALA A 1 140 ? -16.336 -12.050 7.397 1.00 83.44 140 ALA A CA 1
ATOM 1095 C C . ALA A 1 140 ? -17.835 -11.835 7.703 1.00 83.44 140 ALA A C 1
ATOM 1097 O O . ALA A 1 140 ? -18.528 -12.745 8.154 1.00 83.44 140 ALA A O 1
ATOM 1098 N N . THR A 1 141 ? -18.313 -10.602 7.540 1.00 77.38 141 THR A N 1
ATOM 1099 C CA . THR A 1 141 ? -19.697 -10.200 7.815 1.00 77.38 141 THR A CA 1
ATOM 1100 C C . THR A 1 141 ? -20.185 -9.200 6.773 1.00 77.38 141 THR A C 1
ATOM 1102 O O . THR A 1 141 ? -19.469 -8.252 6.450 1.00 77.38 141 THR A O 1
ATOM 1105 N N . GLU A 1 142 ? -21.425 -9.345 6.330 1.00 71.44 142 GLU A N 1
ATOM 1106 C CA . GLU A 1 142 ? -22.154 -8.382 5.510 1.00 71.44 142 GLU A CA 1
ATOM 1107 C C . GLU A 1 142 ? -23.352 -7.817 6.282 1.00 71.44 142 GLU A C 1
ATOM 1109 O O . GLU A 1 142 ? -23.909 -8.462 7.179 1.00 71.44 142 GLU A O 1
ATOM 1114 N N . ALA A 1 143 ? -23.688 -6.563 5.975 1.00 69.69 143 ALA A N 1
ATOM 1115 C CA . ALA A 1 143 ? -24.808 -5.863 6.578 1.00 69.69 143 ALA A CA 1
ATOM 1116 C C . ALA A 1 143 ? -26.128 -6.572 6.256 1.00 69.69 143 ALA A C 1
ATOM 1118 O O . ALA A 1 143 ? -26.346 -7.022 5.137 1.00 69.69 143 ALA A O 1
ATOM 1119 N N . HIS A 1 144 ? -27.014 -6.655 7.243 1.00 75.56 144 HIS A N 1
ATOM 1120 C CA . HIS A 1 144 ? -28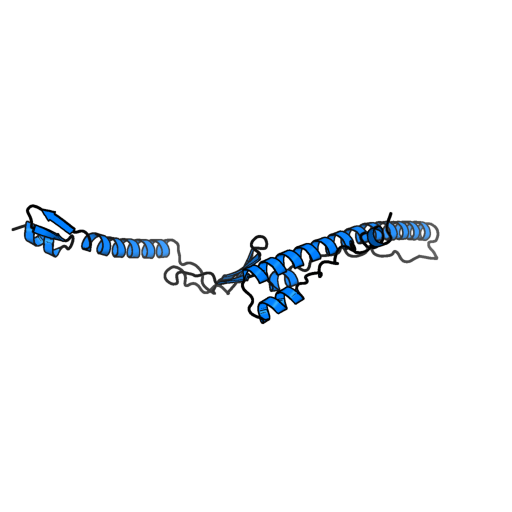.373 -7.145 7.046 1.00 75.56 144 HIS A CA 1
ATOM 1121 C C . HIS A 1 144 ? -29.146 -6.294 6.024 1.00 75.56 144 HIS A C 1
ATOM 1123 O O . HIS A 1 144 ? -28.743 -5.183 5.674 1.00 75.56 144 HIS A O 1
ATOM 1129 N N . SER A 1 145 ? -30.320 -6.778 5.604 1.00 80.94 145 SER A N 1
ATOM 1130 C CA . SER A 1 145 ? -31.241 -5.990 4.781 1.00 80.94 145 SER A CA 1
ATOM 1131 C C . SER A 1 145 ? -31.527 -4.612 5.399 1.00 80.94 145 SER A C 1
ATOM 1133 O O . SER A 1 145 ? -31.544 -4.436 6.622 1.00 80.94 145 SER A O 1
ATOM 1135 N N . THR A 1 146 ? -31.787 -3.618 4.547 1.00 83.88 146 THR A N 1
ATOM 1136 C CA . THR A 1 146 ? -32.116 -2.247 4.974 1.00 83.88 146 THR A CA 1
ATOM 1137 C C . THR A 1 146 ? -33.288 -2.216 5.956 1.00 83.88 146 THR A C 1
ATOM 1139 O O . THR A 1 146 ? -33.239 -1.487 6.944 1.00 83.88 146 THR A O 1
ATOM 1142 N N . GLU A 1 147 ? -34.301 -3.056 5.733 1.00 84.25 147 GLU A N 1
ATOM 1143 C CA . GLU A 1 147 ? -35.470 -3.198 6.606 1.00 84.25 147 GLU A CA 1
ATOM 1144 C C . GLU A 1 147 ? -35.097 -3.683 8.014 1.00 84.25 147 GLU A C 1
ATOM 1146 O O . GLU A 1 147 ? -35.535 -3.096 9.006 1.00 84.25 147 GLU A O 1
ATOM 1151 N N . HIS A 1 148 ? -34.240 -4.705 8.122 1.00 83.75 148 HIS A N 1
ATOM 1152 C CA . HIS A 1 148 ? -33.765 -5.214 9.414 1.00 83.75 148 HIS A CA 1
ATOM 1153 C C . HIS A 1 148 ? -32.903 -4.179 10.138 1.00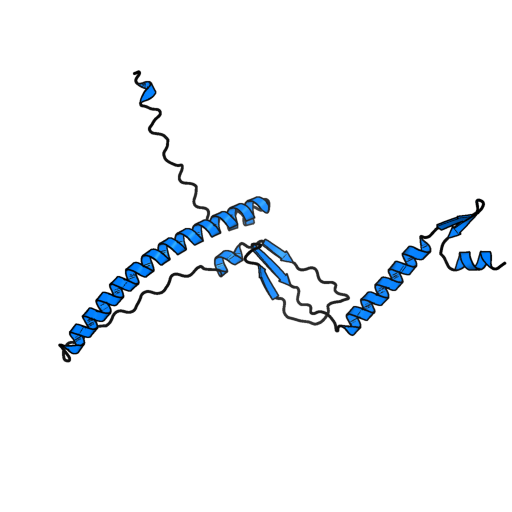 83.75 148 HIS A C 1
ATOM 1155 O O . HIS A 1 148 ? -33.084 -3.936 11.332 1.00 83.75 148 HIS A O 1
ATOM 1161 N N . ILE A 1 149 ? -32.011 -3.499 9.411 1.00 85.25 149 ILE A N 1
ATOM 1162 C CA . ILE A 1 149 ? -31.195 -2.412 9.967 1.00 85.25 149 ILE A CA 1
ATOM 1163 C C . ILE A 1 149 ? -32.087 -1.308 10.541 1.00 85.25 149 ILE A C 1
ATOM 1165 O O . ILE A 1 149 ? -31.835 -0.814 11.644 1.00 85.25 149 ILE A O 1
ATOM 1169 N N . GLU A 1 150 ? -33.134 -0.905 9.820 1.00 87.12 150 GLU A N 1
ATOM 1170 C CA . GLU A 1 150 ? -34.093 0.078 10.318 1.00 87.12 150 GLU A CA 1
ATOM 1171 C C . GLU A 1 150 ? -34.854 -0.416 11.547 1.00 87.12 150 GLU A C 1
ATOM 1173 O O . GLU A 1 150 ? -35.055 0.361 12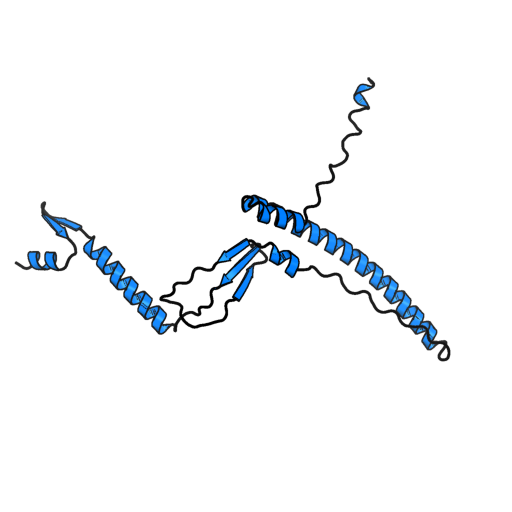.484 1.00 87.12 150 GLU A O 1
ATOM 1178 N N . GLN A 1 151 ? -35.257 -1.687 11.576 1.00 88.75 151 GLN A N 1
ATOM 1179 C CA . GLN A 1 151 ? -35.927 -2.268 12.734 1.00 88.75 151 GLN A CA 1
ATOM 1180 C C . GLN A 1 151 ? -35.032 -2.215 13.976 1.00 88.75 151 GLN A C 1
ATOM 1182 O O . GLN A 1 151 ? -35.445 -1.656 14.996 1.00 88.75 151 GLN A O 1
ATOM 1187 N N . VAL A 1 152 ? -33.791 -2.698 13.878 1.00 86.75 152 VAL A N 1
ATOM 1188 C CA . VAL A 1 152 ? -32.825 -2.673 14.987 1.00 86.75 152 VAL A CA 1
ATOM 1189 C C . VAL A 1 152 ? -32.561 -1.235 15.445 1.00 86.75 152 VAL A C 1
ATOM 1191 O O . VAL A 1 152 ? -32.545 -0.953 16.646 1.00 86.75 152 VAL A O 1
ATOM 1194 N N . LYS A 1 153 ? -32.425 -0.282 14.512 1.00 88.50 153 LYS A N 1
ATOM 1195 C CA . LYS A 1 153 ? -32.283 1.148 14.842 1.00 88.50 153 LYS A CA 1
ATOM 1196 C C . LYS A 1 153 ? -33.494 1.687 15.604 1.00 88.50 153 LYS A C 1
ATOM 1198 O O . LYS A 1 153 ? -33.322 2.387 16.603 1.00 88.50 153 LYS A O 1
ATOM 1203 N N . ARG A 1 154 ? -34.715 1.358 15.170 1.00 89.12 154 ARG A N 1
ATOM 1204 C CA . ARG A 1 154 ? -35.955 1.775 15.848 1.00 89.12 154 ARG A CA 1
ATOM 1205 C C . ARG A 1 154 ? -36.060 1.177 17.249 1.00 89.12 154 ARG A C 1
ATOM 1207 O O . ARG A 1 154 ? -36.468 1.883 18.168 1.00 89.12 154 ARG A O 1
ATOM 1214 N N . GLU A 1 155 ? -35.703 -0.090 17.428 1.00 90.69 155 GLU A N 1
ATOM 1215 C CA . GLU A 1 155 ? -35.725 -0.759 18.735 1.00 90.69 155 GLU A CA 1
ATOM 1216 C C . GLU A 1 155 ? -34.733 -0.120 19.710 1.00 90.69 155 GLU A C 1
ATOM 1218 O O . GLU A 1 155 ? -35.113 0.243 20.825 1.00 90.69 155 GLU A O 1
ATOM 1223 N N . ARG A 1 156 ? -33.498 0.133 19.263 1.00 90.94 156 ARG A N 1
ATOM 1224 C CA . ARG A 1 156 ? -32.484 0.831 20.067 1.00 90.94 156 ARG A CA 1
ATOM 1225 C C . ARG A 1 156 ? -32.904 2.249 20.436 1.00 90.94 156 ARG A C 1
ATOM 1227 O O . ARG A 1 156 ? -32.749 2.648 21.585 1.00 90.94 156 ARG A O 1
ATOM 1234 N N . PHE A 1 157 ? -33.491 2.991 19.495 1.00 90.12 157 PHE A N 1
ATOM 1235 C CA . PHE A 1 157 ? -34.019 4.328 19.768 1.00 90.12 157 PHE A CA 1
ATOM 1236 C C . PHE A 1 157 ? -35.118 4.306 20.840 1.00 90.12 157 PHE A C 1
ATOM 1238 O O . PHE A 1 157 ? -35.109 5.131 21.751 1.00 90.12 157 PHE A O 1
ATOM 1245 N N . LYS A 1 158 ? -36.054 3.349 20.768 1.00 90.31 158 LYS A N 1
ATOM 1246 C CA . LYS A 1 158 ? -37.107 3.194 21.785 1.00 90.31 158 LYS A CA 1
ATOM 1247 C C . LYS A 1 158 ? -36.526 2.866 23.161 1.00 90.31 158 LYS A C 1
ATOM 1249 O O . LYS A 1 158 ? -36.961 3.466 24.140 1.00 90.31 158 LYS A O 1
ATOM 1254 N N . ALA A 1 159 ? -35.557 1.953 23.227 1.00 87.25 159 ALA A N 1
ATOM 1255 C CA . ALA A 1 159 ? -34.896 1.584 24.476 1.00 87.25 159 ALA A CA 1
ATOM 1256 C C . ALA A 1 159 ? -34.170 2.782 25.106 1.00 87.25 159 ALA A C 1
ATOM 1258 O O . ALA A 1 159 ? -34.373 3.063 26.285 1.00 87.25 159 ALA A O 1
ATOM 1259 N N . GLN A 1 160 ? -33.405 3.537 24.309 1.00 88.00 160 GLN A N 1
ATOM 1260 C CA . GLN A 1 160 ? -32.716 4.736 24.790 1.00 88.00 160 GLN A CA 1
ATOM 1261 C C . GLN A 1 160 ? -33.706 5.793 25.284 1.00 88.00 160 GLN A C 1
ATOM 1263 O O . GLN A 1 160 ? -33.574 6.290 26.396 1.00 88.00 160 GLN A O 1
ATOM 1268 N N . ARG A 1 161 ? -34.763 6.069 24.511 1.00 87.00 161 ARG A N 1
ATOM 1269 C CA . ARG A 1 161 ? -35.799 7.026 24.912 1.00 87.00 161 ARG A CA 1
ATOM 1270 C C . ARG A 1 161 ? -36.475 6.632 26.228 1.00 87.00 161 ARG A C 1
ATOM 1272 O O . ARG A 1 161 ? -36.796 7.512 27.016 1.00 87.00 161 ARG A O 1
ATOM 1279 N N . ALA A 1 162 ? -36.718 5.343 26.465 1.00 83.19 162 ALA A N 1
ATOM 1280 C CA . ALA A 1 162 ? -37.307 4.884 27.722 1.00 83.19 162 ALA A CA 1
ATOM 1281 C C . ALA A 1 162 ? -36.387 5.164 28.923 1.00 83.19 162 ALA A C 1
ATOM 1283 O O . ALA A 1 162 ? -36.868 5.614 29.960 1.00 83.19 162 ALA A O 1
ATOM 1284 N N . ILE A 1 163 ? -35.075 4.957 28.763 1.00 84.44 163 ILE A N 1
ATOM 1285 C CA . ILE A 1 163 ? -34.066 5.299 29.778 1.00 84.44 163 ILE A CA 1
ATOM 1286 C C . ILE A 1 163 ? -34.051 6.810 30.021 1.00 84.44 163 ILE A C 1
ATOM 1288 O O . ILE A 1 163 ? -34.143 7.243 31.168 1.00 84.44 163 ILE A O 1
ATOM 1292 N N . ASP A 1 164 ? -33.987 7.602 28.951 1.00 81.44 164 ASP A N 1
ATOM 1293 C CA . ASP A 1 164 ? -33.926 9.061 29.044 1.00 81.44 164 ASP A CA 1
ATOM 1294 C C . ASP A 1 164 ? -35.169 9.618 29.746 1.00 81.44 164 ASP A C 1
ATOM 1296 O O . ASP A 1 164 ? -35.050 10.450 30.638 1.00 81.44 164 ASP A O 1
ATOM 1300 N N . VAL A 1 165 ? -36.364 9.120 29.405 1.00 80.00 165 VAL A N 1
ATOM 1301 C CA . VAL A 1 165 ? -37.625 9.522 30.048 1.00 80.00 165 VAL A CA 1
ATOM 1302 C C . VAL A 1 165 ? -37.655 9.124 31.522 1.00 80.00 165 VAL A C 1
ATOM 1304 O O . VAL A 1 165 ? -38.039 9.942 32.351 1.00 80.00 165 VAL A O 1
ATOM 1307 N N . ALA A 1 166 ? -37.216 7.913 31.871 1.00 75.25 166 ALA A N 1
ATOM 1308 C CA . ALA A 1 166 ? -37.140 7.484 33.268 1.00 75.25 166 ALA A CA 1
ATOM 1309 C C . ALA A 1 166 ? -36.146 8.322 34.095 1.00 75.25 166 ALA A C 1
ATOM 1311 O O . ALA A 1 166 ? -36.316 8.448 35.306 1.00 75.25 166 ALA A O 1
ATOM 1312 N N . ALA A 1 167 ? -35.129 8.905 33.454 1.00 78.88 167 ALA A N 1
ATOM 1313 C CA . ALA A 1 167 ? -34.157 9.789 34.088 1.00 78.88 167 ALA A CA 1
ATOM 1314 C C . ALA A 1 167 ? -34.644 11.244 34.236 1.00 78.88 167 ALA A C 1
ATOM 1316 O O . ALA A 1 167 ? -34.022 12.014 34.969 1.00 78.88 167 ALA A O 1
ATOM 1317 N N . ILE A 1 168 ? -35.738 11.638 33.570 1.00 76.81 168 ILE A N 1
ATOM 1318 C CA . ILE A 1 168 ? -36.327 12.969 33.746 1.00 76.81 168 ILE A CA 1
ATOM 1319 C C . ILE A 1 168 ? -36.941 13.048 35.143 1.00 76.81 168 ILE A C 1
ATOM 1321 O O . ILE A 1 168 ? -37.844 12.287 35.486 1.00 76.81 168 ILE A O 1
ATOM 1325 N N . THR A 1 169 ? -36.484 14.021 35.924 1.00 72.62 169 THR A N 1
ATOM 1326 C CA . THR A 1 169 ? -37.090 14.405 37.196 1.00 72.62 169 THR A CA 1
ATOM 1327 C C . THR A 1 169 ? -37.500 15.872 37.147 1.00 72.62 169 THR A C 1
ATOM 1329 O O . THR A 1 169 ? -36.761 16.731 36.666 1.00 72.62 169 THR A O 1
ATOM 1332 N N . VAL A 1 170 ? -38.712 16.162 37.613 1.00 69.69 170 VAL A N 1
ATOM 1333 C CA . VAL A 1 170 ? -39.275 17.514 37.683 1.00 69.69 170 VAL A CA 1
ATOM 1334 C C . VAL A 1 170 ? -39.727 17.766 39.112 1.00 69.69 170 VAL A C 1
ATOM 1336 O O . VAL A 1 170 ? -40.503 16.991 39.663 1.00 69.69 170 VAL A O 1
ATOM 1339 N N . GLU A 1 171 ? -39.251 18.849 39.718 1.00 71.19 171 GLU A N 1
ATOM 1340 C CA . GLU A 1 171 ? -39.642 19.247 41.070 1.00 71.19 171 GLU A CA 1
ATOM 1341 C C . GLU A 1 171 ? -40.672 20.383 41.016 1.00 71.19 171 GLU A C 1
ATOM 1343 O O . GLU A 1 171 ? -40.442 21.410 40.376 1.00 71.19 171 GLU A O 1
ATOM 1348 N N . VAL A 1 172 ? -41.818 20.198 41.678 1.00 67.75 172 VAL A N 1
ATOM 1349 C CA . VAL A 1 172 ? -42.898 21.193 41.777 1.00 67.75 172 VAL A CA 1
ATOM 1350 C C . VAL A 1 172 ? -43.326 21.300 43.236 1.00 67.75 172 VAL A C 1
ATOM 1352 O O . VAL A 1 172 ? -43.665 20.294 43.850 1.00 67.75 172 VAL A O 1
ATOM 1355 N N . GLU A 1 173 ? -43.295 22.511 43.802 1.00 65.12 173 GLU A N 1
ATOM 1356 C CA . GLU A 1 173 ? -43.712 22.789 45.192 1.00 65.12 173 GLU A CA 1
ATOM 1357 C C . GLU A 1 173 ? -43.052 21.870 46.252 1.00 65.12 173 GLU A C 1
ATOM 1359 O O . GLU A 1 173 ? -43.656 21.527 47.265 1.00 65.12 173 GLU A O 1
ATOM 1364 N N . GLY A 1 174 ? -41.793 21.468 46.027 1.00 71.25 174 GLY A N 1
ATOM 1365 C CA . GLY A 1 174 ? -41.032 20.586 46.927 1.00 71.25 174 GLY A CA 1
ATOM 1366 C C . GLY A 1 174 ? -41.337 19.088 46.778 1.00 71.25 174 GLY A C 1
ATOM 1367 O O . GLY A 1 174 ? -40.876 18.283 47.588 1.00 71.25 174 GLY A O 1
ATOM 1368 N N . LEU A 1 175 ? -42.111 18.699 45.759 1.00 61.59 175 LEU A N 1
ATOM 1369 C CA . LEU A 1 175 ? -42.387 17.310 45.387 1.00 61.59 175 LEU A CA 1
ATOM 1370 C C . LEU A 1 175 ? -41.637 16.955 44.096 1.00 61.59 175 LEU A C 1
ATOM 1372 O O . LEU A 1 175 ? -41.785 17.633 43.080 1.00 61.59 175 LEU A O 1
ATOM 1376 N N . VAL A 1 176 ? -40.850 15.875 44.130 1.00 65.56 176 VAL A N 1
ATOM 1377 C CA . VAL A 1 176 ? -40.098 15.364 42.972 1.00 65.56 176 VAL A CA 1
ATOM 1378 C C . VAL A 1 176 ? -40.940 14.332 42.224 1.00 65.56 176 VAL A C 1
ATOM 1380 O O . VAL A 1 176 ? -41.324 13.303 42.783 1.00 65.56 176 VAL A O 1
ATOM 1383 N N . PHE A 1 177 ? -41.199 14.601 40.949 1.00 63.66 177 PHE A N 1
ATOM 1384 C CA . PHE A 1 177 ? -41.868 13.705 40.015 1.00 63.66 177 PHE A CA 1
ATOM 1385 C C . PHE A 1 177 ? -40.825 13.098 39.080 1.00 63.66 177 PHE A C 1
ATOM 1387 O O . PHE A 1 177 ? -40.094 13.830 38.416 1.00 63.66 177 PHE A O 1
ATOM 1394 N N . ASP A 1 178 ? -40.743 11.771 39.031 1.00 65.81 178 ASP A N 1
ATOM 1395 C CA . ASP A 1 178 ? -39.950 11.066 38.024 1.00 65.81 178 ASP A CA 1
ATOM 1396 C C . ASP A 1 178 ? -40.785 10.800 36.758 1.00 65.81 178 ASP A C 1
ATOM 1398 O O . ASP A 1 178 ? -42.018 10.811 36.782 1.00 65.81 178 ASP A O 1
ATOM 1402 N N . GLY A 1 179 ? -40.122 10.606 35.618 1.00 59.25 179 GLY A N 1
ATOM 1403 C CA . GLY A 1 179 ? -40.770 10.323 34.336 1.00 59.25 179 GLY A CA 1
ATOM 1404 C C . GLY A 1 179 ? -41.286 8.887 34.188 1.00 59.25 179 GLY A C 1
ATOM 1405 O O . GLY A 1 179 ? -41.665 8.489 33.087 1.00 59.25 179 GLY A O 1
ATOM 1406 N N . ASN A 1 180 ? -41.297 8.089 35.259 1.00 64.00 180 ASN A N 1
ATOM 1407 C CA . ASN A 1 180 ? -41.731 6.698 35.222 1.00 64.00 180 ASN A CA 1
ATOM 1408 C C . ASN A 1 180 ? -43.275 6.619 35.257 1.00 64.00 180 ASN A C 1
ATOM 1410 O O . ASN A 1 180 ? -43.923 7.378 35.978 1.00 64.00 180 ASN A O 1
ATOM 1414 N N . GLU A 1 181 ? -43.903 5.693 34.517 1.00 53.75 181 GLU A N 1
ATOM 1415 C CA . GLU A 1 181 ? -45.382 5.590 34.408 1.00 53.75 181 GLU A CA 1
ATOM 1416 C C . GLU A 1 181 ? -46.088 5.473 35.781 1.00 53.75 181 GLU A C 1
ATOM 1418 O O . GLU A 1 181 ? -47.218 5.935 35.982 1.00 53.75 181 GLU A O 1
ATOM 1423 N N . THR A 1 182 ? -45.390 4.941 36.787 1.00 54.78 182 THR A N 1
ATOM 1424 C CA . THR A 1 182 ? -45.851 4.892 38.183 1.00 54.78 182 THR A CA 1
ATOM 1425 C C . THR A 1 182 ? -46.048 6.265 38.840 1.00 54.78 182 THR A C 1
ATOM 1427 O O . THR A 1 182 ? -46.908 6.383 39.716 1.00 54.78 182 THR A O 1
ATOM 1430 N N . ALA A 1 183 ? -45.306 7.306 38.448 1.00 51.50 183 ALA A N 1
ATOM 1431 C CA . ALA A 1 183 ? -45.472 8.663 38.975 1.00 51.50 183 ALA A CA 1
ATOM 1432 C C . ALA A 1 183 ? -46.657 9.399 38.333 1.00 51.50 183 ALA A C 1
ATOM 1434 O O . ALA A 1 183 ? -47.398 10.087 39.036 1.00 51.50 183 ALA A O 1
ATOM 1435 N N . GLN A 1 184 ? -46.929 9.169 37.043 1.00 53.28 184 GLN A N 1
ATOM 1436 C CA . GLN A 1 184 ? -48.123 9.712 36.375 1.00 53.28 184 GLN A CA 1
ATOM 1437 C C . GLN A 1 184 ? -49.420 9.190 37.010 1.00 53.28 184 GLN A C 1
ATOM 1439 O O . GLN A 1 184 ? -50.395 9.926 37.154 1.00 53.28 184 GLN A O 1
ATOM 1444 N N . THR A 1 185 ? -49.403 7.947 37.501 1.00 54.47 185 THR A N 1
ATOM 1445 C CA . THR A 1 185 ? -50.540 7.350 38.220 1.00 54.47 185 THR A CA 1
ATOM 1446 C C . THR A 1 185 ? -50.803 8.026 39.581 1.00 54.47 185 THR A C 1
ATOM 1448 O O . THR A 1 185 ? -51.927 7.976 40.081 1.00 54.47 185 THR A O 1
ATOM 1451 N N . ARG A 1 186 ? -49.805 8.695 40.189 1.00 54.41 186 ARG A N 1
ATOM 1452 C CA . ARG A 1 186 ? -49.973 9.453 41.448 1.00 54.41 186 ARG A CA 1
ATOM 1453 C C . ARG A 1 186 ? -50.592 10.837 41.244 1.00 54.41 186 ARG A C 1
ATOM 1455 O O . ARG A 1 186 ? -51.277 11.291 42.148 1.00 54.41 186 ARG A O 1
ATOM 1462 N N . MET A 1 187 ? -50.392 11.479 40.089 1.00 52.06 187 MET A N 1
ATOM 1463 C CA . MET A 1 187 ? -51.028 12.772 39.765 1.00 52.06 187 MET A CA 1
ATOM 1464 C C . MET A 1 187 ? -52.510 12.640 39.378 1.00 52.06 187 MET A C 1
ATOM 1466 O O . MET A 1 187 ? -53.227 13.633 39.357 1.00 52.06 187 MET A O 1
ATOM 1470 N N . ALA A 1 188 ? -52.973 11.428 39.062 1.00 53.66 188 ALA A N 1
ATOM 1471 C CA . ALA A 1 188 ? -54.355 11.157 38.668 1.00 53.66 188 ALA A CA 1
ATOM 1472 C C . ALA A 1 188 ? -55.320 10.912 39.853 1.00 53.66 188 ALA A C 1
ATOM 1474 O O . ALA A 1 188 ? -56.460 10.504 39.621 1.00 53.66 188 ALA A O 1
ATOM 1475 N N . ARG A 1 189 ? -54.886 11.117 41.106 1.00 40.91 189 ARG A N 1
ATOM 1476 C CA . ARG A 1 189 ? -55.721 11.015 42.316 1.00 40.91 189 ARG A CA 1
ATOM 1477 C C . ARG A 1 189 ? -55.826 12.341 43.046 1.00 40.91 189 ARG A C 1
ATOM 1479 O O . ARG A 1 189 ? -54.776 12.995 43.204 1.00 40.91 189 ARG A O 1
#

pLDDT: mean 83.16, std 16.39, range [40.91, 97.81]

Foldseek 3Di:
DDPVVVVVPPPPPPPPDPQQALVNLVVCVVVVHDPVVSVVSLVSNVVSLVVVLVVQQVVLVVQQVVLVVQQVVQVVCCVVCVPDHDDRDDRDDRDDDDVVSSLVSAAEDEDDDDCQQKDDFADWDWDADPPNSYIYTYPRIDGDDPVSNVVVVVVVVVVVVVVVQQPDWDDDPNDIAGSDPVSVVVVVD

Sequence (189 aa):
MTQEQIEAVINDEPALQPVVTYQDVHTKIALRHPQTQINEALTAAIAHEQTAFDDAHANWVIECEQVQQAIDAANTHNDTNPEELKPIPELPAEPVIDLARRRACYQVEYVTVDLALTTEAAPAKVVYDDEALIAYHHPATEAHSTEHIEQVKRERFKAQRAIDVAAITVEVEGLVFDGNETAQTRMAR

Radius of gyration: 34.86 Å; chains: 1; bounding box: 102×49×95 Å